Protein AF-A0A9X5XEP7-F1 (afdb_monomer_lite)

pLDDT: mean 77.54, std 17.96, range [41.66, 98.12]

Radius of gyration: 42.14 Å; chains: 1; bounding box: 91×73×102 Å

Foldseek 3Di:
DDDDPDDDDDDDDPDPPPCPDDPDDDPPDDPPDDDPDDDDPDDDPQDVPRDDPPDPDPPDPPPPPPDPPDDDDDPPPPDDPDPVVVVVVVVVPDDDPDDPCVVDPVSVVVVVVVVCVVVVVVVVVCVVCCVPPVVVVCVVPVVVVVVVVVVVVVCQVQVVVLVVVLVVCVVVVPPVSNVVSVVVVVVRD

Sequence (189 aa):
MTETTVFTPPDEPAGTEERTADVLPFPLKKDTDPAPAPELPAESVVKPGEWEAELPDTDDPEAEGLAEGAPVDPPREVYPPSVAEWMEAKDKARMAVLPDWVKLPDQRKAVRRWAVRHYSAVAGYHAVRLPCIYTPKVLWYSPRGAWRWSAAIGRWVFDAEGKSLRLASVANEDAAEYLKLSRQRNDRV

Structure (mmCIF, N/CA/C/O backbone):
data_AF-A0A9X5XEP7-F1
#
_entry.id   AF-A0A9X5XEP7-F1
#
loop_
_atom_site.group_PDB
_atom_site.id
_atom_site.type_symbol
_atom_site.label_atom_id
_atom_site.label_alt_id
_atom_site.label_comp_id
_atom_site.label_asym_id
_atom_site.label_entity_id
_atom_site.label_seq_id
_atom_site.pdbx_PDB_ins_code
_atom_site.Cartn_x
_atom_site.Cartn_y
_atom_site.Cartn_z
_atom_site.occupancy
_atom_site.B_iso_or_equiv
_atom_site.auth_seq_id
_atom_site.auth_comp_id
_atom_site.auth_asym_id
_atom_site.auth_atom_id
_atom_site.pdbx_PDB_model_num
ATOM 1 N N . MET A 1 1 ? 33.931 -8.293 34.929 1.00 41.66 1 MET A N 1
ATOM 2 C CA . MET A 1 1 ? 33.090 -8.289 36.141 1.00 41.66 1 MET A CA 1
ATOM 3 C C . MET A 1 1 ? 31.676 -7.946 35.716 1.00 41.66 1 MET A C 1
ATOM 5 O O . MET A 1 1 ? 31.428 -6.810 35.341 1.00 41.66 1 MET A O 1
ATOM 9 N N . THR A 1 2 ? 30.794 -8.938 35.672 1.00 44.78 2 THR A N 1
ATOM 10 C CA . THR A 1 2 ? 29.352 -8.766 35.447 1.00 44.78 2 THR A CA 1
ATOM 11 C C . THR A 1 2 ? 28.664 -9.615 36.502 1.00 44.78 2 THR A C 1
ATOM 13 O O . THR A 1 2 ? 28.572 -10.833 36.357 1.00 44.78 2 THR A O 1
ATOM 16 N N . GLU A 1 3 ? 28.283 -8.984 37.609 1.00 44.38 3 GLU A N 1
ATOM 17 C CA . GLU A 1 3 ? 27.469 -9.614 38.643 1.00 44.38 3 GLU A CA 1
ATOM 18 C C . GLU A 1 3 ? 26.059 -9.813 38.087 1.00 44.38 3 GLU A C 1
ATOM 20 O O . GLU A 1 3 ? 25.381 -8.868 37.691 1.00 44.38 3 GLU A O 1
ATOM 25 N N . THR A 1 4 ? 25.648 -11.074 37.998 1.00 45.84 4 THR A N 1
ATOM 26 C CA . THR A 1 4 ? 24.285 -11.456 37.635 1.00 45.84 4 THR A CA 1
ATOM 27 C C . THR A 1 4 ? 23.505 -11.557 38.935 1.00 45.84 4 THR A C 1
ATOM 29 O O . THR A 1 4 ? 23.694 -12.502 39.697 1.00 45.84 4 THR A O 1
ATOM 32 N N . THR A 1 5 ? 22.674 -10.562 39.233 1.00 50.91 5 THR A N 1
ATOM 33 C CA . THR A 1 5 ? 21.785 -10.603 40.396 1.00 50.91 5 THR A CA 1
ATOM 34 C C . THR A 1 5 ? 20.677 -11.614 40.111 1.00 50.91 5 THR A C 1
ATOM 36 O O . THR A 1 5 ? 19.784 -11.368 39.301 1.00 50.91 5 THR A O 1
ATOM 39 N N . VAL A 1 6 ? 20.774 -12.788 40.732 1.00 50.91 6 VAL A N 1
ATOM 40 C CA . VAL A 1 6 ? 19.749 -13.832 40.677 1.00 50.91 6 VAL A CA 1
ATOM 41 C C . VAL A 1 6 ? 18.559 -13.363 41.512 1.00 50.91 6 VAL A C 1
ATOM 43 O O . VAL A 1 6 ? 18.704 -13.055 42.692 1.00 50.91 6 VAL A O 1
ATOM 46 N N . PHE A 1 7 ? 17.389 -13.266 40.885 1.00 42.50 7 PHE A N 1
ATOM 47 C CA . PHE A 1 7 ? 16.139 -12.938 41.561 1.00 42.50 7 PHE A CA 1
ATOM 48 C C . PHE A 1 7 ? 15.594 -14.209 42.217 1.00 42.50 7 PHE A C 1
ATOM 50 O O . PHE A 1 7 ? 15.142 -15.119 41.523 1.00 42.50 7 PHE A O 1
ATOM 57 N N . THR A 1 8 ? 15.670 -14.289 43.543 1.00 55.09 8 THR A N 1
ATOM 58 C CA . THR A 1 8 ? 15.045 -15.370 44.313 1.00 55.09 8 THR A CA 1
ATOM 59 C C . THR A 1 8 ? 13.531 -15.128 44.356 1.00 55.09 8 THR A C 1
ATOM 61 O O . THR A 1 8 ? 13.119 -14.040 44.768 1.00 55.09 8 THR A O 1
ATOM 64 N N . PRO A 1 9 ? 12.688 -16.075 43.909 1.00 60.47 9 PRO A N 1
ATOM 65 C CA . PRO A 1 9 ? 11.242 -15.946 44.051 1.00 60.47 9 PRO A CA 1
ATOM 66 C C . PRO A 1 9 ? 10.850 -15.965 45.542 1.00 60.47 9 PRO A C 1
ATOM 68 O O . PRO A 1 9 ? 11.557 -16.579 46.342 1.00 60.47 9 PRO A O 1
ATOM 71 N N . PRO A 1 10 ? 9.768 -15.271 45.938 1.00 65.19 10 PRO A N 1
ATOM 72 C CA . PRO A 1 10 ? 9.313 -15.260 47.325 1.00 65.19 10 PRO A CA 1
ATOM 73 C C . PRO A 1 10 ? 8.822 -16.651 47.748 1.00 65.19 10 PRO A C 1
ATOM 75 O O . PRO A 1 10 ? 8.198 -17.345 46.946 1.00 65.19 10 PRO A O 1
ATOM 78 N N . ASP A 1 11 ? 9.087 -17.022 49.004 1.00 58.50 11 ASP A N 1
ATOM 79 C CA . ASP A 1 11 ? 8.578 -18.255 49.609 1.00 58.50 11 ASP A CA 1
ATOM 80 C C . ASP A 1 11 ? 7.046 -18.306 49.510 1.00 58.50 11 ASP A C 1
ATOM 82 O O . ASP A 1 11 ? 6.341 -17.366 49.895 1.00 58.50 11 ASP A O 1
ATOM 86 N N . GLU A 1 12 ? 6.538 -19.412 48.970 1.00 54.28 12 GLU A N 1
ATOM 87 C CA . GLU A 1 12 ? 5.108 -19.688 48.879 1.00 54.28 12 GLU A CA 1
ATOM 88 C C . GLU A 1 12 ? 4.511 -19.810 50.293 1.00 54.28 12 GLU A C 1
ATOM 90 O O . GLU A 1 12 ? 5.094 -20.475 51.157 1.00 54.28 12 GLU A O 1
ATOM 95 N N . PRO A 1 13 ? 3.347 -19.196 50.578 1.00 50.34 13 PRO A N 1
ATOM 96 C CA . PRO A 1 13 ? 2.674 -19.415 51.847 1.00 50.34 13 PRO A CA 1
ATOM 97 C C . PRO A 1 13 ? 2.231 -20.880 51.941 1.00 50.34 13 PRO A C 1
ATOM 99 O O . PRO A 1 13 ? 1.493 -21.384 51.096 1.00 50.34 13 PRO A O 1
ATOM 102 N N . ALA A 1 14 ? 2.676 -21.560 52.996 1.00 51.62 14 ALA A N 1
ATOM 103 C CA . ALA A 1 14 ? 2.251 -22.916 53.309 1.00 51.62 14 ALA A CA 1
ATOM 104 C C . ALA A 1 14 ? 0.727 -22.964 53.520 1.00 51.62 14 ALA A C 1
ATOM 106 O O . ALA A 1 14 ? 0.210 -22.289 54.412 1.00 51.62 14 ALA A O 1
ATOM 107 N N . GLY A 1 15 ? 0.021 -23.786 52.733 1.00 55.34 15 GLY A N 1
ATOM 108 C CA . GLY A 1 15 ? -1.369 -24.158 53.024 1.00 55.34 15 GLY A CA 1
ATOM 109 C C . GLY A 1 15 ? -2.421 -23.971 51.927 1.00 55.34 15 GLY A C 1
ATOM 110 O O . GLY A 1 15 ? -3.593 -23.856 52.267 1.00 55.34 15 GLY A O 1
ATOM 111 N N . THR A 1 16 ? -2.072 -23.977 50.639 1.00 47.94 16 THR A N 1
ATOM 112 C CA . THR A 1 16 ? -3.068 -24.064 49.550 1.00 47.94 16 THR A CA 1
ATOM 113 C C . THR A 1 16 ? -2.931 -25.370 48.774 1.00 47.94 16 THR A C 1
ATOM 115 O O . THR A 1 16 ? -2.422 -25.395 47.659 1.00 47.94 16 THR A O 1
ATOM 118 N N . GLU A 1 17 ? -3.438 -26.463 49.348 1.00 51.53 17 GLU A N 1
ATOM 119 C CA . GLU A 1 17 ? -3.744 -27.706 48.617 1.00 51.53 17 GLU A CA 1
ATOM 120 C C . GLU A 1 17 ? -5.066 -27.597 47.822 1.00 51.53 17 GLU A C 1
ATOM 122 O O . GLU A 1 17 ? -5.811 -28.563 47.680 1.00 51.53 17 GLU A O 1
ATOM 127 N N . GLU A 1 18 ? -5.388 -26.423 47.274 1.00 53.59 18 GLU A N 1
ATOM 128 C CA . GLU A 1 18 ? -6.491 -26.301 46.320 1.00 53.59 18 GLU A CA 1
ATOM 129 C C . GLU A 1 18 ? -5.931 -26.388 44.906 1.00 53.59 18 GLU A C 1
ATOM 131 O O . GLU A 1 18 ? -5.440 -25.424 44.317 1.00 53.59 18 GLU A O 1
ATOM 136 N N . ARG A 1 19 ? -5.997 -27.610 44.381 1.00 55.00 19 ARG A N 1
ATOM 137 C CA . ARG A 1 19 ? -5.650 -28.008 43.017 1.00 55.00 19 ARG A CA 1
ATOM 138 C C . ARG A 1 19 ? -6.466 -27.176 42.011 1.00 55.00 19 ARG A C 1
ATOM 140 O O . ARG A 1 19 ? -7.571 -27.554 41.637 1.00 55.00 19 ARG A O 1
ATOM 147 N N . THR A 1 20 ? -5.948 -26.015 41.608 1.00 57.75 20 THR A N 1
ATOM 148 C CA . THR A 1 20 ? -6.732 -24.977 40.906 1.00 57.75 20 THR A CA 1
ATOM 149 C C . THR A 1 20 ? -6.620 -24.994 39.382 1.00 57.75 20 THR A C 1
ATOM 151 O O . THR A 1 20 ? -7.386 -24.296 38.726 1.00 57.75 20 THR A O 1
ATOM 154 N N . ALA A 1 21 ? -5.757 -25.826 38.794 1.00 56.16 21 ALA A N 1
ATOM 155 C CA . ALA A 1 21 ? -5.867 -26.250 37.395 1.00 56.16 21 ALA A CA 1
ATOM 156 C C . ALA A 1 21 ? -4.866 -27.376 37.102 1.00 56.16 21 ALA A C 1
ATOM 158 O O . ALA A 1 21 ? -3.659 -27.153 37.167 1.00 56.16 21 ALA A O 1
ATOM 159 N N . ASP A 1 22 ? -5.353 -28.561 36.729 1.00 60.50 22 ASP A N 1
ATOM 160 C CA . ASP A 1 22 ? -4.521 -29.555 36.045 1.00 60.50 22 ASP A CA 1
ATOM 161 C C . ASP A 1 22 ? -4.511 -29.197 34.549 1.00 60.50 22 ASP A C 1
ATOM 163 O O . ASP A 1 22 ? -5.559 -29.163 33.895 1.00 60.50 22 ASP A O 1
ATOM 167 N N . VAL A 1 23 ? -3.337 -28.868 34.001 1.00 60.28 23 VAL A N 1
ATOM 168 C CA . VAL A 1 23 ? -3.171 -28.634 32.559 1.00 60.28 23 VAL A CA 1
ATOM 169 C C . VAL A 1 23 ? -3.229 -29.991 31.869 1.00 60.28 23 VAL A C 1
ATOM 171 O O . VAL A 1 23 ? -2.231 -30.706 31.792 1.00 60.28 23 VAL A O 1
ATOM 174 N N . LEU A 1 24 ? -4.410 -30.357 31.376 1.00 62.62 24 LEU A N 1
ATOM 175 C CA . LEU A 1 24 ? -4.573 -31.574 30.591 1.00 62.62 24 LEU A CA 1
ATOM 176 C C . LEU A 1 24 ? -3.863 -31.398 29.237 1.00 62.62 24 LEU A C 1
ATOM 178 O O . LEU A 1 24 ? -4.185 -30.461 28.497 1.00 62.62 24 LEU A O 1
ATOM 182 N N . PRO A 1 25 ? -2.895 -32.263 28.883 1.00 64.69 25 PRO A N 1
ATOM 183 C CA . PRO A 1 25 ? -2.270 -32.215 27.572 1.00 64.69 25 PRO A CA 1
ATOM 184 C C . PRO A 1 25 ? -3.320 -32.582 26.522 1.00 64.69 25 PRO A C 1
ATOM 186 O O . PRO A 1 25 ? -3.805 -33.709 26.490 1.00 64.69 25 PRO A O 1
ATOM 189 N N . PHE A 1 26 ? -3.681 -31.633 25.659 1.00 53.44 26 PHE A N 1
ATOM 190 C CA . PHE A 1 26 ? -4.510 -31.923 24.493 1.00 53.44 26 PHE A CA 1
ATOM 191 C C . PHE A 1 26 ? -3.641 -32.609 23.431 1.00 53.44 26 PHE A C 1
ATOM 193 O O . PHE A 1 26 ? -2.742 -31.961 22.882 1.00 53.44 26 PHE A O 1
ATOM 200 N N . PRO A 1 27 ? -3.869 -33.895 23.112 1.00 64.06 27 PRO A N 1
ATOM 201 C CA . PRO A 1 27 ? -3.143 -34.538 22.033 1.00 64.06 27 PRO A CA 1
ATOM 202 C C . PRO A 1 27 ? -3.537 -33.877 20.704 1.00 64.06 27 PRO A C 1
ATOM 204 O O . PRO A 1 27 ? -4.706 -33.818 20.330 1.00 64.06 27 PRO A O 1
ATOM 207 N N . LEU A 1 28 ? -2.547 -33.363 19.968 1.00 60.81 28 LEU A N 1
ATOM 208 C CA . LEU A 1 28 ? -2.732 -32.717 18.655 1.00 60.81 28 LEU A CA 1
ATOM 209 C C . LEU A 1 28 ? -3.151 -33.700 17.543 1.00 60.81 28 LEU A C 1
ATOM 211 O O . LEU A 1 28 ? -3.402 -33.292 16.409 1.00 60.81 28 LEU A O 1
ATOM 215 N N . LYS A 1 29 ? -3.228 -34.996 17.853 1.00 55.19 29 LYS A N 1
ATOM 216 C CA . LYS A 1 29 ? -3.761 -36.044 16.987 1.00 55.19 29 LYS A CA 1
ATOM 217 C C . LYS A 1 29 ? -4.820 -36.821 17.754 1.00 55.19 29 LYS A C 1
ATOM 219 O O . LYS A 1 29 ? -4.605 -37.206 18.895 1.00 55.19 29 LYS A O 1
ATOM 224 N N . LYS A 1 30 ? -5.958 -37.039 17.098 1.00 55.31 30 LYS A N 1
ATOM 225 C CA . LYS A 1 30 ? -7.017 -37.915 17.587 1.00 55.31 30 LYS A CA 1
ATOM 226 C C . LYS A 1 30 ? -6.510 -39.354 17.513 1.00 55.31 30 LYS A C 1
ATOM 228 O O . LYS A 1 30 ? -6.438 -39.908 16.415 1.00 55.31 30 LYS A O 1
ATOM 233 N N . ASP A 1 31 ? -6.149 -39.934 18.652 1.00 54.34 31 ASP A N 1
ATOM 234 C CA . ASP A 1 31 ? -5.917 -41.372 18.735 1.00 54.34 31 ASP A CA 1
ATOM 235 C C . ASP A 1 31 ? -7.217 -42.082 18.338 1.00 54.34 31 ASP A C 1
ATOM 237 O O . ASP A 1 31 ? -8.294 -41.819 18.874 1.00 54.34 31 ASP A O 1
ATOM 241 N N . THR A 1 32 ? -7.121 -42.899 17.292 1.00 49.31 32 THR A N 1
ATOM 242 C CA . THR A 1 32 ? -8.223 -43.697 16.733 1.00 49.31 32 THR A CA 1
ATOM 243 C C . THR A 1 32 ? -8.034 -45.155 17.148 1.00 49.31 32 THR A C 1
ATOM 245 O O . THR A 1 32 ? -8.279 -46.062 16.363 1.00 49.31 32 THR A O 1
ATOM 248 N N . ASP A 1 33 ? -7.571 -45.377 18.375 1.00 51.34 33 ASP A N 1
ATOM 249 C CA . ASP A 1 33 ? -7.639 -46.693 18.995 1.00 51.34 33 ASP A CA 1
ATOM 250 C C . ASP A 1 33 ? -8.843 -46.689 19.939 1.00 51.34 33 ASP A C 1
ATOM 252 O O . ASP A 1 33 ? -8.872 -45.912 20.900 1.00 51.34 33 ASP A O 1
ATOM 256 N N . PRO A 1 34 ? -9.888 -47.486 19.656 1.00 50.25 34 PRO A N 1
ATOM 257 C CA . PRO A 1 34 ? -11.015 -47.594 20.560 1.00 50.25 34 PRO A CA 1
ATOM 258 C C . PRO A 1 34 ? -10.523 -48.227 21.863 1.00 50.25 34 PRO A C 1
ATOM 260 O O . PRO A 1 34 ? -10.057 -49.366 21.885 1.00 50.25 34 PRO A O 1
ATOM 263 N N . ALA A 1 35 ? -10.630 -47.476 22.961 1.00 56.62 35 ALA A N 1
ATOM 264 C CA . ALA A 1 35 ? -10.556 -48.052 24.296 1.00 56.62 35 ALA A CA 1
ATOM 265 C C . ALA A 1 35 ? -11.569 -49.213 24.387 1.00 56.62 35 ALA A C 1
ATOM 267 O O . ALA A 1 35 ? -12.664 -49.084 23.830 1.00 56.62 35 ALA A O 1
ATOM 268 N N . PRO A 1 36 ? -11.239 -50.332 25.058 1.00 51.03 36 PRO A N 1
ATOM 269 C CA . PRO A 1 36 ? -12.161 -51.451 25.190 1.00 51.03 36 PRO A CA 1
ATOM 270 C C . PRO A 1 36 ? -13.393 -50.973 25.961 1.00 51.03 36 PRO A C 1
ATOM 272 O O . PRO A 1 36 ? -13.334 -50.706 27.162 1.00 51.03 36 PRO A O 1
ATOM 275 N N . ALA A 1 37 ? -14.493 -50.790 25.233 1.00 51.06 37 ALA A N 1
ATOM 276 C CA . ALA A 1 37 ? -15.775 -50.441 25.808 1.00 51.06 37 ALA A CA 1
ATOM 277 C C . ALA A 1 37 ? -16.294 -51.634 26.630 1.00 51.06 37 ALA A C 1
ATOM 279 O O . ALA A 1 37 ? -16.108 -52.780 26.210 1.00 51.06 37 ALA A O 1
ATOM 280 N N . PRO A 1 38 ? -16.938 -51.396 27.786 1.00 52.72 38 PRO A N 1
ATOM 281 C CA . PRO A 1 38 ? -17.659 -52.445 28.493 1.00 52.72 38 PRO A CA 1
ATOM 282 C C . PRO A 1 38 ? -18.704 -53.052 27.550 1.00 52.72 38 PRO A C 1
ATOM 284 O O . PRO A 1 38 ? -19.408 -52.316 26.859 1.00 52.72 38 PRO A O 1
ATOM 287 N N . GLU A 1 39 ? -18.760 -54.384 27.499 1.00 53.09 39 GLU A N 1
ATOM 288 C CA . GLU A 1 39 ? -19.665 -55.160 26.647 1.00 53.09 39 GLU A CA 1
ATOM 289 C C . GLU A 1 39 ?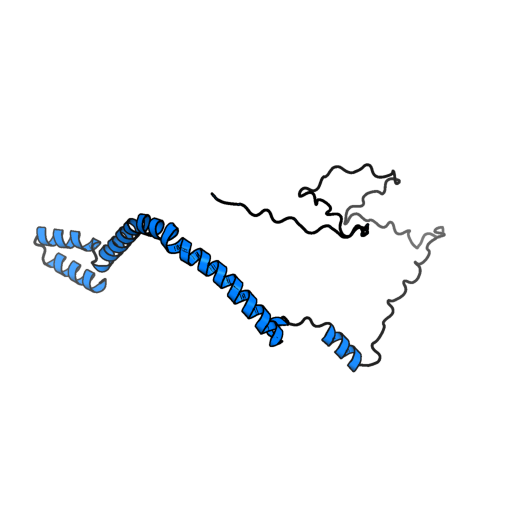 -21.128 -54.797 26.945 1.00 53.09 39 GLU A C 1
ATOM 291 O O . GLU A 1 39 ? -21.758 -55.329 27.857 1.00 53.09 39 GLU A O 1
ATOM 296 N N . LEU A 1 40 ? -21.665 -53.852 26.176 1.00 51.94 40 LEU A N 1
ATOM 297 C CA . LEU A 1 40 ? -23.096 -53.644 26.023 1.00 51.94 40 LEU A CA 1
ATOM 298 C C . LEU A 1 40 ? -23.567 -54.520 24.853 1.00 51.94 40 LEU A C 1
ATOM 300 O O . LEU A 1 40 ? -22.840 -54.641 23.860 1.00 51.94 40 LEU A O 1
ATOM 304 N N . PRO A 1 41 ? -24.744 -55.165 24.958 1.00 52.38 41 PRO A N 1
ATOM 305 C CA . PRO A 1 41 ? -25.271 -56.007 23.891 1.00 52.38 41 PRO A CA 1
ATOM 306 C C . PRO A 1 41 ? -25.351 -55.202 22.591 1.00 52.38 41 PRO A C 1
ATOM 308 O O . PRO A 1 41 ? -25.710 -54.029 22.610 1.00 52.38 41 PRO A O 1
ATOM 311 N N . ALA A 1 42 ? -24.961 -55.841 21.487 1.00 49.00 42 ALA A N 1
ATOM 312 C CA . ALA A 1 42 ?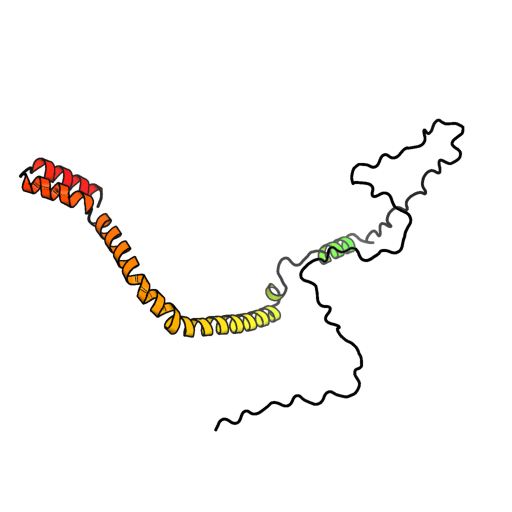 -24.776 -55.221 20.183 1.00 49.00 42 ALA A CA 1
ATOM 313 C C . ALA A 1 42 ? -26.013 -54.422 19.734 1.00 49.00 42 ALA A C 1
ATOM 315 O O . ALA A 1 42 ? -26.959 -54.979 19.182 1.00 49.00 42 ALA A O 1
ATOM 316 N N . GLU A 1 43 ? -25.982 -53.105 19.936 1.00 54.03 43 GLU A N 1
ATOM 317 C CA . GLU A 1 43 ? -26.852 -52.178 19.226 1.00 54.03 43 GLU A CA 1
ATOM 318 C C . GLU A 1 43 ? -26.437 -52.202 17.754 1.00 54.03 43 GLU A C 1
ATOM 320 O O . GLU A 1 43 ? -25.318 -51.837 17.380 1.00 54.03 43 GLU A O 1
ATOM 325 N N . SER A 1 44 ? -27.338 -52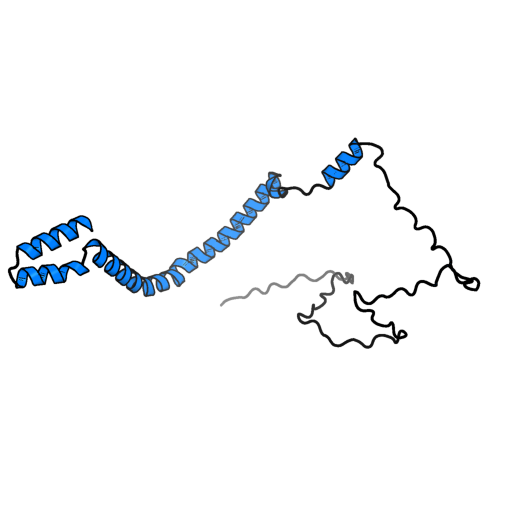.687 16.903 1.00 58.06 44 SER A N 1
ATOM 326 C CA . SER A 1 44 ? -27.203 -52.581 15.458 1.00 58.06 44 SER A CA 1
ATOM 327 C C . SER A 1 44 ? -27.017 -51.111 15.089 1.00 58.06 44 SER A C 1
ATOM 329 O O . SER A 1 44 ? -27.912 -50.293 15.300 1.00 58.06 44 SER A O 1
ATOM 331 N N . VAL A 1 45 ? -25.855 -50.769 14.537 1.00 56.50 45 VAL A N 1
ATOM 332 C CA . VAL A 1 45 ? -25.577 -49.432 14.009 1.00 56.50 45 VAL A CA 1
ATOM 333 C C . VAL A 1 45 ? -26.487 -49.199 12.800 1.00 56.50 45 VAL A C 1
ATOM 335 O O . VAL A 1 45 ? -26.184 -49.639 11.692 1.00 56.50 45 VAL A O 1
ATOM 338 N N . VAL A 1 46 ? -27.616 -48.524 13.019 1.00 56.72 46 VAL A N 1
ATOM 339 C CA . VAL A 1 46 ? -28.551 -48.118 11.962 1.00 56.72 46 VAL A CA 1
ATOM 340 C C . VAL A 1 46 ? -27.949 -46.934 11.202 1.00 56.72 46 VAL A C 1
ATOM 342 O O . VAL A 1 46 ? -27.588 -45.914 11.797 1.00 56.72 46 VAL A O 1
ATOM 345 N N . LYS A 1 47 ? -27.797 -47.057 9.879 1.00 62.97 47 LYS A N 1
ATOM 346 C CA . LYS A 1 47 ? -27.283 -45.972 9.030 1.00 62.97 47 LYS A CA 1
ATOM 347 C C . LYS A 1 47 ? -28.346 -44.879 8.846 1.00 62.97 47 LYS A C 1
ATOM 349 O O . LYS A 1 47 ? -29.531 -45.192 8.729 1.00 62.97 47 LYS A O 1
ATOM 354 N N . PRO A 1 48 ? -27.957 -43.593 8.750 1.00 45.31 48 PRO A N 1
ATOM 355 C CA . PRO A 1 48 ? -28.908 -42.513 8.494 1.00 45.31 48 PRO A CA 1
ATOM 356 C C . PRO A 1 48 ? -29.609 -42.725 7.142 1.00 45.31 48 PRO A C 1
ATOM 358 O O . PRO A 1 48 ? -28.955 -42.691 6.102 1.00 45.31 48 PRO A O 1
ATOM 361 N N . GLY A 1 49 ? -30.927 -42.943 7.166 1.00 63.38 49 GLY A N 1
ATOM 362 C CA . GLY A 1 49 ? -31.759 -43.189 5.977 1.00 63.38 49 GLY A CA 1
ATOM 363 C C . GLY A 1 49 ? -32.198 -44.643 5.771 1.00 63.38 49 GLY A C 1
ATOM 364 O O . GLY A 1 49 ? -32.991 -44.896 4.875 1.00 63.38 49 GLY A O 1
ATOM 365 N N . GLU A 1 50 ? -31.728 -45.571 6.604 1.00 60.59 50 GLU A N 1
ATOM 366 C CA . GLU A 1 50 ? -32.080 -46.997 6.571 1.00 60.59 50 GLU A CA 1
ATOM 367 C C . GLU A 1 50 ? -32.829 -47.363 7.861 1.00 60.59 50 GLU A C 1
ATOM 369 O O . GLU A 1 50 ? -32.415 -48.223 8.630 1.00 60.59 50 GLU A O 1
ATOM 374 N N . TRP A 1 51 ? -33.898 -46.623 8.154 1.00 61.19 51 TRP A N 1
ATOM 375 C CA . TRP A 1 51 ? -34.855 -46.992 9.190 1.00 61.19 51 TRP A CA 1
ATOM 376 C C . TRP A 1 51 ? -36.167 -47.330 8.487 1.00 61.19 51 TRP A C 1
ATOM 378 O O . TRP A 1 51 ? -36.838 -46.457 7.943 1.00 61.19 51 TRP A O 1
ATOM 388 N N . GLU A 1 52 ? -36.506 -48.612 8.458 1.00 56.38 52 GLU A N 1
ATOM 389 C CA . GLU A 1 52 ? -37.847 -49.067 8.110 1.00 56.38 52 GLU A CA 1
ATOM 390 C C . GLU A 1 52 ? -38.573 -49.331 9.425 1.00 56.38 52 GLU A C 1
ATOM 392 O O . GLU A 1 52 ? -38.187 -50.198 10.208 1.00 56.38 52 GLU A O 1
ATOM 397 N N . ALA A 1 53 ? -39.586 -48.515 9.713 1.00 61.53 53 ALA A N 1
ATOM 398 C CA . ALA A 1 53 ? -40.523 -48.825 10.776 1.00 61.53 53 ALA A CA 1
ATOM 399 C C . ALA A 1 53 ? -41.506 -49.855 10.213 1.00 61.53 53 ALA A C 1
ATOM 401 O O . ALA A 1 53 ? -42.382 -49.496 9.425 1.00 61.53 53 ALA A O 1
ATOM 402 N N . GLU A 1 54 ? -41.359 -51.122 10.600 1.00 56.47 54 GLU A N 1
ATOM 403 C CA . GLU A 1 54 ? -42.450 -52.089 10.480 1.00 56.47 54 GLU A CA 1
ATOM 404 C C . GLU A 1 54 ? -43.561 -51.629 11.429 1.00 56.47 54 GLU A C 1
ATOM 406 O O . GLU A 1 54 ? -43.541 -51.888 12.632 1.00 56.47 54 GLU A O 1
ATOM 411 N N . LEU A 1 55 ? -44.489 -50.834 10.895 1.00 61.28 55 LEU A N 1
ATOM 412 C CA . LEU A 1 55 ? -45.724 -50.495 11.583 1.00 61.28 55 LEU A CA 1
ATOM 413 C C . LEU A 1 55 ? -46.594 -51.758 11.570 1.00 61.28 55 LEU A C 1
ATOM 415 O O . LEU A 1 55 ? -46.860 -52.269 10.481 1.00 61.28 55 LEU A O 1
ATOM 419 N N . PRO A 1 56 ? -47.022 -52.283 12.731 1.00 57.53 56 PRO A N 1
ATOM 420 C CA . PRO A 1 56 ? -47.991 -53.368 12.745 1.00 57.53 56 PRO A CA 1
ATOM 421 C C . PRO A 1 56 ? -49.256 -52.916 12.006 1.00 57.53 56 PRO A C 1
ATOM 423 O O . PRO A 1 56 ? -49.751 -51.813 12.256 1.00 57.53 56 PRO A O 1
ATOM 426 N N . ASP A 1 57 ? -49.743 -53.747 11.079 1.00 58.91 57 ASP A N 1
ATOM 427 C CA . ASP A 1 57 ? -50.979 -53.487 10.339 1.00 58.91 57 ASP A CA 1
ATOM 428 C C . ASP A 1 57 ? -52.119 -53.280 11.345 1.00 58.91 57 ASP A C 1
ATOM 430 O O . ASP A 1 57 ? -52.458 -54.161 12.134 1.00 58.91 57 ASP A O 1
ATOM 434 N N . THR A 1 58 ? -52.718 -52.091 11.326 1.00 58.03 58 THR A N 1
ATOM 435 C CA . THR A 1 58 ? -53.775 -51.670 12.262 1.00 58.03 58 THR A CA 1
ATOM 436 C C . THR A 1 58 ? -55.088 -52.452 12.123 1.00 58.03 58 THR A C 1
ATOM 438 O O . THR A 1 58 ? -55.993 -52.247 12.929 1.00 58.03 58 THR A O 1
ATOM 441 N N . ASP A 1 59 ? -55.191 -53.336 11.127 1.00 58.59 59 ASP A N 1
ATOM 442 C CA . ASP A 1 59 ? -56.386 -54.129 10.812 1.00 58.59 59 ASP A CA 1
ATOM 443 C C . ASP A 1 59 ? -56.277 -55.611 11.242 1.00 58.59 59 ASP A C 1
ATOM 445 O O . ASP A 1 59 ? -57.179 -56.399 10.948 1.00 58.59 59 ASP A O 1
ATOM 449 N N . ASP A 1 60 ? -55.207 -56.009 11.944 1.00 58.19 60 ASP A N 1
ATOM 450 C CA . ASP A 1 60 ? -55.069 -57.357 12.509 1.00 58.19 60 ASP A CA 1
ATOM 451 C C . ASP A 1 60 ? -55.866 -57.486 13.830 1.00 58.19 60 ASP A C 1
ATOM 453 O O . ASP A 1 60 ? -55.529 -56.833 14.825 1.00 58.19 60 ASP A O 1
ATOM 457 N N . PRO A 1 61 ? -56.924 -58.323 13.888 1.00 59.12 61 PRO A N 1
ATOM 458 C CA . PRO A 1 61 ? -57.735 -58.498 15.092 1.00 59.12 61 PRO A CA 1
ATOM 459 C C . PRO A 1 61 ? -56.997 -59.195 16.251 1.00 59.12 61 PRO A C 1
ATOM 461 O O . PRO A 1 61 ? -57.560 -59.264 17.344 1.00 59.12 61 PRO A O 1
ATOM 464 N N . GLU A 1 62 ? -55.775 -59.702 16.044 1.00 56.25 62 GLU A N 1
ATOM 465 C CA . GLU A 1 62 ? -54.939 -60.337 17.077 1.00 56.25 62 GLU A CA 1
ATOM 466 C C . GLU A 1 62 ? -53.806 -59.425 17.599 1.00 56.25 62 GLU A C 1
ATOM 468 O O . GLU A 1 62 ? -53.056 -59.821 18.496 1.00 56.25 62 GLU A O 1
ATOM 473 N N . ALA A 1 63 ? -53.701 -58.178 17.116 1.00 57.69 63 ALA A N 1
ATOM 474 C CA . ALA A 1 63 ? -52.715 -57.196 17.576 1.00 57.69 63 ALA A CA 1
ATOM 475 C C . ALA A 1 63 ? -53.071 -56.594 18.957 1.00 57.69 63 ALA A C 1
ATOM 477 O O . ALA A 1 63 ? -53.369 -55.405 19.103 1.00 57.69 63 ALA A O 1
ATOM 478 N N . GLU A 1 64 ? -53.015 -57.409 20.013 1.00 54.75 64 GLU A N 1
ATOM 479 C CA . GLU A 1 64 ? -53.060 -56.939 21.403 1.00 54.75 64 GLU A CA 1
ATOM 480 C C . GLU A 1 64 ? -51.762 -56.186 21.746 1.00 54.75 64 GLU A C 1
ATOM 482 O O . GLU A 1 64 ? -50.769 -56.773 22.176 1.00 54.75 64 GLU A O 1
ATOM 487 N N . GLY A 1 65 ? -51.755 -54.861 21.557 1.00 56.88 65 GLY A N 1
ATOM 488 C CA . GLY A 1 65 ? -50.631 -54.026 22.002 1.00 56.88 65 GLY A CA 1
ATOM 489 C C . GLY A 1 65 ? -50.398 -52.693 21.294 1.00 56.88 65 GLY A C 1
ATOM 490 O O . GLY A 1 65 ? -49.389 -52.051 21.582 1.00 56.88 65 GLY A O 1
ATOM 491 N N . LEU A 1 66 ? -51.289 -52.242 20.403 1.00 51.88 66 LEU A N 1
ATOM 492 C CA . LEU A 1 66 ? -51.223 -50.898 19.813 1.00 51.88 66 LEU A CA 1
ATOM 493 C C . LEU A 1 66 ? -51.560 -49.828 20.868 1.00 51.88 66 LEU A C 1
ATOM 495 O O . LEU A 1 66 ? -52.659 -49.281 20.916 1.00 51.88 66 LEU A O 1
ATOM 499 N N . ALA A 1 67 ? -50.609 -49.551 21.758 1.00 62.97 67 ALA A N 1
ATOM 500 C CA . ALA A 1 67 ? -50.681 -48.415 22.657 1.00 62.97 67 ALA A CA 1
ATOM 501 C C . ALA A 1 67 ? -50.432 -47.147 21.835 1.00 62.97 67 ALA A C 1
ATOM 503 O O . ALA A 1 67 ? -49.303 -46.871 21.427 1.00 62.97 67 ALA A O 1
ATOM 504 N N . GLU A 1 68 ? -51.497 -46.388 21.585 1.00 64.25 68 GLU A N 1
ATOM 505 C CA . GLU A 1 68 ? -51.408 -45.005 21.126 1.00 64.25 68 GLU A CA 1
ATOM 506 C C . GLU A 1 68 ? -50.388 -44.288 22.026 1.00 64.25 68 GLU A C 1
ATOM 508 O O . GLU A 1 68 ? -50.544 -44.247 23.251 1.00 64.25 68 GLU A O 1
ATOM 513 N N . GLY A 1 69 ? -49.263 -43.865 21.437 1.00 67.94 69 GLY A N 1
ATOM 514 C CA . GLY A 1 69 ? -48.129 -43.335 22.190 1.00 67.94 69 GLY A CA 1
ATOM 515 C C . GLY A 1 69 ? -48.583 -42.232 23.142 1.00 67.94 69 GLY A C 1
ATOM 516 O O . GLY A 1 69 ? -49.425 -41.408 22.783 1.00 67.94 69 GLY A O 1
ATOM 517 N N . ALA A 1 70 ? -48.048 -42.234 24.367 1.00 75.25 70 ALA A N 1
ATOM 518 C CA . ALA A 1 70 ? -48.453 -41.288 25.400 1.00 75.25 70 ALA A CA 1
ATOM 519 C C . ALA A 1 70 ? -48.428 -39.842 24.854 1.00 75.25 70 ALA A C 1
ATOM 521 O O . ALA A 1 70 ? -47.426 -39.462 24.237 1.00 75.25 70 ALA A O 1
ATOM 522 N N . PRO A 1 71 ? -49.492 -39.038 25.066 1.00 79.06 71 PRO A N 1
ATOM 523 C CA . PRO A 1 71 ? -49.541 -37.659 24.599 1.00 79.06 71 PRO A CA 1
ATOM 524 C C . PRO A 1 71 ? -48.282 -36.899 25.021 1.00 79.06 71 PRO A C 1
ATOM 526 O O . PRO A 1 71 ? -47.975 -36.807 26.210 1.00 79.06 71 PRO A O 1
ATOM 529 N N . VAL A 1 72 ? -47.530 -36.384 24.045 1.00 79.94 72 VAL A N 1
ATOM 530 C CA . VAL A 1 72 ? -46.339 -35.576 24.322 1.00 79.94 72 VAL A CA 1
ATOM 531 C C . VAL A 1 72 ? -46.804 -34.245 24.895 1.00 79.94 72 VAL A C 1
ATOM 533 O O . VAL A 1 72 ? -47.571 -33.528 24.249 1.00 79.94 72 VAL A O 1
ATOM 536 N N . ASP A 1 73 ? -46.334 -33.920 26.099 1.00 83.12 73 ASP A N 1
ATOM 537 C CA . ASP A 1 73 ? -46.628 -32.637 26.730 1.00 83.12 73 ASP A CA 1
ATOM 538 C C . ASP A 1 73 ? -46.230 -31.488 25.787 1.00 83.12 73 ASP A C 1
ATOM 540 O O . ASP A 1 73 ? -45.073 -31.420 25.347 1.00 83.12 73 ASP A O 1
ATOM 544 N N . PRO A 1 74 ? -47.150 -30.557 25.472 1.00 75.25 74 PRO A N 1
ATOM 545 C CA . PRO A 1 74 ? -46.783 -29.374 24.719 1.00 75.25 74 PRO A CA 1
ATOM 546 C C . PRO A 1 74 ? -45.785 -28.544 25.541 1.00 75.25 74 PRO A C 1
ATOM 548 O O . PRO A 1 74 ? -45.882 -28.486 26.775 1.00 75.25 74 PRO A O 1
ATOM 551 N N . PRO A 1 75 ? -44.817 -27.875 24.889 1.00 75.50 75 PRO A N 1
ATOM 552 C CA . PRO A 1 75 ? -43.891 -27.003 25.591 1.00 75.50 75 PRO A CA 1
ATOM 553 C C . PRO A 1 75 ? -44.683 -25.964 26.389 1.00 75.50 75 PRO A C 1
ATOM 555 O O . PRO A 1 75 ? -45.612 -25.347 25.873 1.00 75.50 75 PRO A O 1
ATOM 558 N N . ARG A 1 76 ? -44.320 -25.767 27.663 1.00 69.12 76 ARG A N 1
ATOM 559 C CA . ARG A 1 76 ? -44.913 -24.711 28.493 1.00 69.12 76 ARG A CA 1
ATOM 560 C C . ARG A 1 76 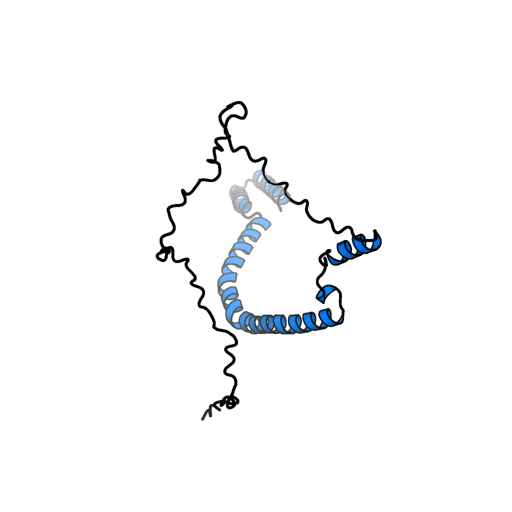? -44.616 -23.355 27.856 1.00 69.12 76 ARG A C 1
ATOM 562 O O . ARG A 1 76 ? -43.522 -22.815 28.017 1.00 69.12 76 ARG A O 1
ATOM 569 N N . GLU A 1 77 ? -45.594 -22.802 27.150 1.00 66.12 77 GLU A N 1
ATOM 570 C CA . GLU A 1 77 ? -45.533 -21.447 26.617 1.00 66.12 77 GLU A CA 1
ATOM 571 C C . GLU A 1 77 ? -45.660 -20.460 27.780 1.00 66.12 77 GLU A C 1
ATOM 573 O O . GLU A 1 77 ? -46.748 -20.087 28.217 1.00 66.12 77 GLU A O 1
ATOM 578 N N . VAL A 1 78 ? -44.515 -20.050 28.327 1.00 72.00 78 VAL A N 1
ATOM 579 C CA . VAL A 1 78 ? -44.457 -18.910 29.243 1.00 72.00 78 VAL A CA 1
ATOM 580 C C . VAL A 1 78 ? -44.649 -17.658 28.396 1.00 72.00 78 VAL A C 1
ATOM 582 O O . VAL A 1 78 ? -43.694 -17.088 27.867 1.00 72.00 78 VAL A O 1
ATOM 585 N N . TYR A 1 79 ? -45.905 -17.255 28.217 1.00 63.69 79 TYR A N 1
ATOM 586 C CA . TYR A 1 79 ? -46.207 -15.976 27.597 1.00 63.69 79 TYR A CA 1
ATOM 587 C C . TYR A 1 79 ? -45.722 -14.847 28.511 1.00 63.69 79 TYR A C 1
ATOM 589 O O . TYR A 1 79 ? -46.007 -14.866 29.712 1.00 63.69 79 TYR A O 1
ATOM 597 N N . PRO A 1 80 ? -44.996 -13.855 27.973 1.00 70.50 80 PRO A N 1
ATOM 598 C CA . PRO A 1 80 ? -44.669 -12.670 28.744 1.00 70.50 80 PRO A CA 1
ATOM 599 C C . PRO A 1 80 ? -45.979 -11.984 29.158 1.00 70.50 80 PRO A C 1
ATOM 601 O O . PRO A 1 80 ? -46.871 -11.817 28.322 1.00 70.50 80 PRO A O 1
ATOM 604 N N . PRO A 1 81 ? -46.114 -11.574 30.428 1.00 74.06 81 PRO A N 1
ATOM 605 C CA . PRO A 1 81 ? -47.355 -11.020 30.964 1.00 74.06 81 PRO A CA 1
ATOM 606 C C . PRO A 1 81 ? -47.723 -9.666 30.335 1.00 74.06 81 PRO A C 1
ATOM 608 O O . PRO A 1 81 ? -48.858 -9.214 30.473 1.00 74.06 81 PRO A O 1
ATOM 611 N N . SER A 1 82 ? -46.805 -9.023 29.602 1.00 85.81 82 SER A N 1
ATOM 612 C CA . SER A 1 82 ? -47.106 -7.852 28.783 1.00 85.81 82 SER A CA 1
ATOM 613 C C . SER A 1 82 ? -46.274 -7.791 27.499 1.00 85.81 82 SER A C 1
ATOM 615 O O . SER A 1 82 ? -45.157 -8.305 27.414 1.00 85.81 82 SER A O 1
ATOM 617 N N . VAL A 1 83 ? -46.800 -7.080 26.495 1.00 83.38 83 VAL A N 1
ATOM 618 C CA . VAL A 1 83 ? -46.064 -6.753 25.260 1.00 83.38 83 VAL A CA 1
ATOM 619 C C . VAL A 1 83 ? -44.784 -5.967 25.578 1.00 83.38 83 VAL A C 1
ATOM 621 O O . VAL A 1 83 ? -43.779 -6.136 24.893 1.00 83.38 83 VAL A O 1
ATOM 624 N N . ALA A 1 84 ? -44.788 -5.154 26.640 1.00 85.88 84 ALA A N 1
ATOM 625 C CA . ALA A 1 84 ? -43.610 -4.414 27.088 1.00 85.88 84 ALA A CA 1
ATOM 626 C C . ALA A 1 84 ? -42.485 -5.355 27.544 1.00 85.88 84 ALA A C 1
ATOM 628 O O . ALA A 1 84 ? -41.355 -5.204 27.091 1.00 85.88 84 ALA A O 1
ATOM 629 N N . GLU A 1 85 ? -42.799 -6.370 28.350 1.00 85.31 85 GLU A N 1
ATOM 630 C CA . GLU A 1 85 ? -41.815 -7.367 28.791 1.00 85.31 85 GLU A CA 1
ATOM 631 C C . GLU A 1 85 ? -41.314 -8.243 27.637 1.00 85.31 85 GLU A C 1
ATOM 633 O O . GLU A 1 85 ? -40.124 -8.554 27.566 1.00 85.31 85 GLU A O 1
ATOM 638 N N . TRP A 1 86 ? -42.184 -8.581 26.677 1.00 84.81 86 TRP A N 1
ATOM 639 C CA . TRP A 1 86 ? -41.768 -9.260 25.445 1.00 84.81 86 TRP A CA 1
ATOM 640 C C . TRP A 1 86 ? -40.768 -8.421 24.636 1.00 84.81 86 TRP A C 1
ATOM 642 O O . TRP A 1 86 ? -39.747 -8.941 24.180 1.00 84.81 86 TRP A O 1
ATOM 652 N N . MET A 1 87 ? -41.042 -7.121 24.472 1.00 87.19 87 MET A N 1
ATOM 653 C CA . MET A 1 87 ? -40.154 -6.195 23.765 1.00 87.19 87 MET A CA 1
ATOM 654 C C . MET A 1 87 ? -38.823 -6.022 24.503 1.00 87.19 87 MET A C 1
ATOM 656 O O . MET A 1 87 ? -37.773 -6.102 23.872 1.00 87.19 87 MET A O 1
ATOM 660 N N . GLU A 1 88 ? -38.841 -5.883 25.829 1.00 87.56 88 GLU A N 1
ATOM 661 C CA . GLU A 1 88 ? -37.627 -5.759 26.644 1.00 87.56 88 GLU A CA 1
ATOM 662 C C . GLU A 1 88 ? -36.755 -7.023 26.587 1.00 87.56 88 GLU A C 1
ATOM 664 O O . GLU A 1 88 ? -35.531 -6.937 26.460 1.00 87.56 88 GLU A O 1
ATOM 669 N N . ALA A 1 89 ? -37.375 -8.207 26.634 1.00 85.69 89 ALA A N 1
ATOM 670 C CA . ALA A 1 89 ? -36.677 -9.479 26.477 1.00 85.69 89 ALA A CA 1
ATOM 671 C C . ALA A 1 89 ? -36.029 -9.590 25.088 1.00 85.69 89 ALA A C 1
ATOM 673 O O . ALA A 1 89 ? -34.880 -10.023 24.967 1.00 85.69 89 ALA A O 1
ATOM 674 N N . LYS A 1 90 ? -36.729 -9.146 24.036 1.00 85.00 90 LYS A N 1
ATOM 675 C CA . LYS A 1 90 ? -36.186 -9.095 22.671 1.00 85.00 90 LYS A CA 1
ATOM 676 C C . LYS A 1 90 ? -35.061 -8.074 22.537 1.00 85.00 90 LYS A C 1
ATOM 678 O O . LYS A 1 90 ? -34.083 -8.377 21.861 1.00 85.00 90 LYS A O 1
ATOM 683 N N . ASP A 1 91 ? -35.157 -6.917 23.182 1.00 85.06 91 ASP A N 1
ATOM 684 C CA . ASP A 1 91 ? -34.114 -5.889 23.165 1.00 85.06 91 ASP A CA 1
ATOM 685 C C . ASP A 1 91 ? -32.854 -6.337 23.917 1.00 85.06 91 ASP A C 1
ATOM 687 O O . ASP A 1 91 ? -31.752 -6.154 23.402 1.00 85.06 91 ASP A O 1
ATOM 691 N N . LYS A 1 92 ? -32.989 -7.004 25.072 1.00 83.12 92 LYS A N 1
ATOM 692 C CA . LYS A 1 92 ? -31.854 -7.601 25.804 1.00 83.12 92 LYS A CA 1
ATOM 693 C C . LYS A 1 92 ? -31.200 -8.755 25.044 1.00 83.12 92 LYS A C 1
ATOM 695 O O . LYS A 1 92 ? -29.992 -8.941 25.150 1.00 83.12 92 LYS A O 1
ATOM 700 N N . ALA A 1 93 ? -31.975 -9.508 24.263 1.00 83.31 93 ALA A N 1
ATOM 701 C CA . ALA A 1 93 ? -31.454 -10.572 23.408 1.00 83.31 93 ALA A CA 1
ATOM 702 C C . ALA A 1 93 ? -30.699 -10.046 22.170 1.00 83.31 93 ALA A C 1
ATOM 704 O O . ALA A 1 93 ? -30.024 -10.823 21.491 1.00 83.31 93 ALA A O 1
ATOM 705 N N . ARG A 1 94 ? -30.794 -8.747 21.840 1.00 84.94 94 ARG A N 1
ATOM 706 C CA . ARG A 1 94 ? -30.042 -8.169 20.719 1.00 84.94 94 ARG A CA 1
ATOM 707 C C . ARG A 1 94 ? -28.577 -8.001 21.104 1.00 84.94 94 ARG A C 1
ATOM 709 O O . ARG A 1 94 ? -28.229 -7.251 22.012 1.00 84.94 94 ARG A O 1
ATOM 716 N N . MET A 1 95 ? -27.706 -8.643 20.334 1.00 81.88 95 MET A N 1
ATOM 717 C CA . MET A 1 95 ? -26.265 -8.441 20.439 1.00 81.88 95 MET A CA 1
ATOM 718 C C . MET A 1 95 ? -25.908 -7.000 20.067 1.00 81.88 95 MET A C 1
ATOM 720 O O . MET A 1 95 ? -26.412 -6.439 19.088 1.00 81.88 95 MET A O 1
ATOM 724 N N . ALA A 1 96 ? -25.011 -6.393 20.840 1.00 83.00 96 ALA A N 1
ATOM 725 C CA . ALA A 1 96 ? -24.511 -5.066 20.533 1.00 83.00 96 ALA A CA 1
ATOM 726 C C . ALA A 1 96 ? -23.784 -5.074 19.175 1.00 83.00 96 ALA A C 1
ATOM 728 O O . ALA A 1 96 ? -22.781 -5.758 19.004 1.00 83.00 96 ALA A O 1
ATOM 729 N N . VAL A 1 97 ? -24.271 -4.271 18.220 1.00 88.69 97 VAL A N 1
ATOM 730 C CA . VAL A 1 97 ? -23.662 -4.142 16.877 1.00 88.69 97 VAL A CA 1
ATOM 731 C C . VAL A 1 97 ? -22.234 -3.600 16.954 1.00 88.69 97 VAL A C 1
ATOM 733 O O . VAL A 1 97 ? -21.361 -4.002 16.192 1.00 88.69 97 VAL A O 1
ATOM 736 N N . LEU A 1 98 ? -22.001 -2.672 17.885 1.00 90.31 98 LEU A N 1
ATOM 737 C CA . LEU A 1 98 ? -20.684 -2.113 18.160 1.00 90.31 98 LEU A CA 1
ATOM 738 C C . LEU A 1 98 ? -20.211 -2.587 19.533 1.00 90.31 98 LEU A C 1
ATOM 740 O O . LEU A 1 98 ? -21.004 -2.518 20.480 1.00 90.31 98 LEU A O 1
ATOM 744 N N . PRO A 1 99 ? -18.941 -2.995 19.660 1.00 90.12 99 PRO A N 1
ATOM 745 C CA . PRO A 1 99 ? -18.389 -3.429 20.932 1.00 90.12 99 PRO A CA 1
ATOM 746 C C . PRO A 1 99 ? -18.292 -2.264 21.928 1.00 90.12 99 PRO A C 1
ATOM 748 O O . PRO A 1 99 ? -18.226 -1.091 21.550 1.00 90.12 99 PRO A O 1
ATOM 751 N N . ASP A 1 100 ? -18.242 -2.583 23.217 1.00 89.25 100 ASP A N 1
ATOM 752 C CA . ASP A 1 100 ? -18.311 -1.588 24.296 1.00 89.25 100 ASP A CA 1
ATOM 753 C C . ASP A 1 100 ? -17.146 -0.599 24.288 1.00 89.25 100 ASP A C 1
ATOM 755 O O . ASP A 1 100 ? -17.339 0.592 24.539 1.00 89.25 100 ASP A O 1
ATOM 759 N N . TRP A 1 101 ? -15.957 -1.041 23.876 1.00 89.56 101 TRP A N 1
ATOM 760 C CA . TRP A 1 101 ? -14.808 -0.159 23.681 1.00 89.56 101 TRP A CA 1
ATOM 761 C C . TRP A 1 101 ? -14.986 0.833 22.533 1.00 89.56 101 TRP A C 1
ATOM 763 O O . TRP A 1 101 ? -14.232 1.798 22.462 1.00 89.56 101 TRP A O 1
ATOM 773 N N . VAL A 1 102 ? -15.971 0.638 21.651 1.00 93.12 102 VAL A N 1
ATOM 774 C CA . VAL A 1 102 ? -16.393 1.634 20.660 1.00 93.12 102 VAL A CA 1
ATOM 775 C C . VAL A 1 102 ? -17.479 2.527 21.222 1.00 93.12 102 VAL A C 1
ATOM 777 O O . VAL A 1 102 ? -17.553 3.661 20.786 1.00 93.12 102 VAL A O 1
ATOM 780 N N . LYS A 1 103 ? -18.314 2.114 22.174 1.00 91.50 103 LYS A N 1
ATOM 781 C CA . LYS A 1 103 ? -19.415 2.955 22.679 1.00 91.50 103 LYS A CA 1
ATOM 782 C C . LYS A 1 103 ? -19.006 3.816 23.875 1.00 91.50 103 LYS A C 1
ATOM 784 O O . LYS A 1 103 ? -19.278 5.015 23.875 1.00 91.50 103 LYS A O 1
ATOM 789 N N . LEU A 1 104 ? -18.321 3.231 24.856 1.00 93.25 104 LEU A N 1
ATOM 790 C CA . LEU A 1 104 ? -18.020 3.871 26.135 1.00 93.25 104 LEU A CA 1
ATOM 791 C C . LEU A 1 104 ? -16.691 4.649 26.084 1.00 93.25 104 LEU A C 1
ATOM 793 O O . LEU A 1 104 ? -15.664 4.092 25.682 1.00 93.25 104 LEU A O 1
ATOM 797 N N . PRO A 1 105 ? -16.660 5.920 26.529 1.00 91.19 105 PRO A N 1
ATOM 798 C CA . PRO A 1 105 ? -15.466 6.765 26.449 1.00 91.19 105 PRO A CA 1
ATOM 799 C C . PRO A 1 105 ? -14.288 6.237 27.282 1.00 91.19 105 PRO A C 1
ATOM 801 O O . PRO A 1 105 ? -13.140 6.308 26.833 1.00 91.19 105 PRO A O 1
ATOM 804 N N . ASP A 1 106 ? -14.554 5.651 28.449 1.00 91.94 106 ASP A N 1
ATOM 805 C CA . ASP A 1 106 ? -13.504 5.126 29.329 1.00 91.94 106 ASP A CA 1
ATOM 806 C C . ASP A 1 106 ? -12.818 3.896 28.729 1.00 91.94 106 ASP A C 1
ATOM 808 O O . ASP A 1 106 ? -11.586 3.809 28.692 1.00 91.94 106 ASP A O 1
ATOM 812 N N . GLN A 1 107 ? -13.608 2.988 28.150 1.00 91.88 107 GLN A N 1
ATOM 813 C CA . GLN A 1 107 ? -13.080 1.813 27.463 1.00 91.88 107 GLN A CA 1
ATOM 814 C C . GLN A 1 107 ? -12.307 2.196 26.191 1.00 91.88 107 GLN A C 1
ATOM 816 O O . GLN A 1 107 ? -11.221 1.661 25.946 1.00 91.88 107 GLN A O 1
ATOM 821 N N . ARG A 1 108 ? -12.780 3.197 25.427 1.00 94.38 108 ARG A N 1
ATOM 822 C CA . ARG A 1 108 ? -12.037 3.756 24.276 1.00 94.38 108 ARG A CA 1
ATOM 823 C C . ARG A 1 108 ? -10.634 4.212 24.682 1.00 94.38 108 ARG A C 1
ATOM 825 O O . ARG A 1 108 ? -9.669 3.977 23.952 1.00 94.38 108 ARG A O 1
ATOM 832 N N . LYS A 1 109 ? -10.499 4.879 25.833 1.00 94.94 109 LYS A N 1
ATOM 833 C CA . LYS A 1 109 ? -9.210 5.388 26.328 1.00 94.94 109 LYS A CA 1
ATOM 834 C C . LYS A 1 109 ? -8.253 4.252 26.686 1.00 94.94 109 LYS A C 1
ATOM 836 O O . LYS A 1 109 ? -7.070 4.335 26.345 1.00 94.94 109 LYS A O 1
ATOM 841 N N . ALA A 1 110 ? -8.758 3.199 27.327 1.00 93.81 110 ALA A N 1
ATOM 842 C CA . ALA A 1 110 ? -7.973 2.014 27.664 1.00 93.81 110 ALA A CA 1
ATOM 843 C C . ALA A 1 110 ? -7.447 1.307 26.402 1.00 93.81 110 ALA A C 1
ATOM 845 O O . ALA A 1 110 ? -6.238 1.095 26.280 1.00 93.81 110 ALA A O 1
ATOM 846 N N . VAL A 1 111 ? -8.322 1.052 25.421 1.00 95.81 111 VAL A N 1
ATOM 847 C CA . VAL A 1 111 ? -7.940 0.422 24.145 1.00 95.81 111 VAL A CA 1
ATOM 848 C C . VAL A 1 111 ? -6.952 1.287 23.371 1.00 95.81 111 VAL A C 1
ATOM 850 O O . VAL A 1 111 ? -5.942 0.779 22.892 1.00 95.81 111 VAL A O 1
ATOM 853 N N . ARG A 1 112 ? -7.166 2.607 23.309 1.00 95.88 112 ARG A N 1
ATOM 854 C CA . ARG A 1 112 ? -6.227 3.525 22.647 1.00 95.88 112 ARG A CA 1
ATOM 855 C C . ARG A 1 112 ? -4.843 3.482 23.288 1.00 95.88 112 ARG A C 1
ATOM 857 O O . ARG A 1 112 ? -3.848 3.422 22.574 1.00 95.88 112 ARG A O 1
ATOM 864 N N . ARG A 1 113 ? -4.765 3.506 24.622 1.00 96.44 113 ARG A N 1
ATOM 865 C CA . ARG A 1 113 ? -3.487 3.437 25.347 1.00 96.44 113 ARG A CA 1
ATOM 866 C C . ARG A 1 113 ? -2.757 2.129 25.056 1.00 96.44 113 ARG A C 1
ATOM 868 O O . ARG A 1 113 ? -1.555 2.152 24.796 1.00 96.44 113 ARG A O 1
ATOM 875 N N . TRP A 1 114 ? -3.478 1.012 25.090 1.00 96.44 114 TRP A N 1
ATOM 876 C CA . TRP A 1 114 ? -2.924 -0.291 24.739 1.00 96.44 114 TRP A CA 1
ATOM 877 C C . TRP A 1 114 ? -2.425 -0.315 23.289 1.00 96.44 114 TRP A C 1
ATOM 879 O O . TRP A 1 114 ? -1.274 -0.678 23.058 1.00 96.44 114 TRP A O 1
ATOM 889 N N . ALA A 1 115 ? -3.240 0.153 22.339 1.00 97.12 115 ALA A N 1
ATOM 890 C CA . ALA A 1 115 ? -2.911 0.162 20.918 1.00 97.12 115 ALA A CA 1
ATOM 891 C C . ALA A 1 115 ? -1.660 1.000 20.641 1.00 97.12 115 ALA A C 1
ATOM 893 O O . ALA A 1 115 ? -0.741 0.528 19.979 1.00 97.12 115 ALA A O 1
ATOM 894 N N . VAL A 1 116 ? -1.575 2.209 21.208 1.00 98.12 116 VAL A N 1
ATOM 895 C CA . VAL A 1 116 ? -0.389 3.066 21.071 1.00 98.12 116 VAL A CA 1
ATOM 896 C C . VAL A 1 116 ? 0.857 2.352 21.585 1.00 98.12 116 VAL A C 1
ATOM 898 O O . VAL A 1 116 ? 1.861 2.345 20.886 1.00 98.12 116 VAL A O 1
ATOM 901 N N . ARG A 1 117 ? 0.800 1.713 22.761 1.00 97.31 117 ARG A N 1
ATOM 902 C CA . ARG A 1 117 ? 1.947 0.982 23.324 1.00 97.31 117 ARG A CA 1
ATOM 903 C C . ARG A 1 117 ? 2.337 -0.235 22.482 1.00 97.31 117 ARG A C 1
ATOM 905 O O . ARG A 1 117 ? 3.520 -0.515 22.320 1.00 97.31 117 ARG A O 1
ATOM 912 N N . HIS A 1 118 ? 1.353 -0.970 21.971 1.00 96.88 118 HIS A N 1
ATOM 913 C CA . HIS A 1 118 ? 1.594 -2.146 21.143 1.00 96.88 118 HIS A CA 1
ATOM 914 C C . HIS A 1 118 ? 2.238 -1.754 19.809 1.00 96.88 118 HIS A C 1
ATOM 916 O O . HIS A 1 118 ? 3.318 -2.233 19.466 1.00 96.88 118 HIS A O 1
ATOM 922 N N . TYR A 1 119 ? 1.620 -0.821 19.085 1.00 98.12 119 TYR A N 1
ATOM 923 C CA . TYR A 1 119 ? 2.119 -0.396 17.783 1.00 98.12 119 TYR A CA 1
ATOM 924 C C . TYR A 1 119 ? 3.395 0.437 17.880 1.00 98.12 119 TYR A C 1
ATOM 926 O O . TYR A 1 119 ? 4.206 0.360 16.964 1.00 98.12 119 TYR A O 1
ATOM 934 N N . SER A 1 120 ? 3.639 1.171 18.972 1.00 97.06 120 SER A N 1
ATOM 935 C CA . SER A 1 120 ? 4.926 1.848 19.168 1.00 97.06 120 SER A CA 1
ATOM 936 C C . SER A 1 120 ? 6.072 0.857 19.362 1.00 97.06 120 SER A C 1
ATOM 938 O O . SER A 1 120 ? 7.154 1.090 18.833 1.00 97.06 120 SER A O 1
ATOM 940 N N . ALA A 1 121 ? 5.843 -0.269 20.045 1.00 96.00 121 ALA A N 1
ATOM 941 C CA . ALA A 1 121 ? 6.845 -1.325 20.180 1.00 96.00 121 ALA A CA 1
ATOM 942 C C . ALA A 1 121 ? 7.150 -1.987 18.825 1.00 96.00 121 ALA A C 1
ATOM 944 O O . ALA A 1 121 ? 8.316 -2.152 18.465 1.00 96.00 121 ALA A O 1
ATOM 945 N N . VAL A 1 122 ? 6.114 -2.297 18.037 1.00 97.44 122 VAL A N 1
ATOM 946 C CA . VAL A 1 122 ? 6.265 -2.849 16.678 1.00 97.44 122 VAL A CA 1
ATOM 947 C C . VAL A 1 122 ? 6.972 -1.852 15.754 1.00 97.44 122 VAL A C 1
ATOM 949 O O . VAL A 1 122 ? 7.909 -2.215 15.041 1.00 97.44 122 VAL A O 1
ATOM 952 N N . ALA A 1 123 ? 6.567 -0.581 15.794 1.00 96.94 123 ALA A N 1
ATOM 953 C CA . ALA A 1 123 ? 7.193 0.483 15.022 1.00 96.94 123 ALA A CA 1
ATOM 954 C C . ALA A 1 123 ? 8.652 0.688 15.438 1.00 96.94 123 ALA A C 1
ATOM 956 O O . ALA A 1 123 ? 9.507 0.783 14.568 1.00 96.94 123 ALA A O 1
ATOM 957 N N . GLY A 1 124 ? 8.959 0.684 16.738 1.00 96.88 124 GLY A N 1
ATOM 958 C CA . GLY A 1 124 ? 10.323 0.790 17.257 1.00 96.88 124 GLY A CA 1
ATOM 959 C C . GLY A 1 124 ? 11.208 -0.372 16.805 1.00 96.88 124 GLY A C 1
ATOM 960 O O . GLY A 1 124 ? 12.315 -0.153 16.314 1.00 96.88 124 GLY A O 1
ATOM 961 N N . TYR A 1 125 ? 10.695 -1.602 16.868 1.00 96.06 125 TYR A N 1
ATOM 962 C CA . TYR A 1 125 ? 11.390 -2.780 16.349 1.00 96.06 125 TYR A CA 1
ATOM 963 C C . TYR A 1 125 ? 11.730 -2.633 14.860 1.00 96.06 125 TYR A C 1
ATOM 965 O O . TYR A 1 125 ? 12.877 -2.829 14.445 1.00 96.06 125 TYR A O 1
ATOM 973 N N . HIS A 1 126 ? 10.751 -2.239 14.043 1.00 96.81 126 HIS A N 1
ATOM 974 C CA . HIS A 1 126 ? 10.983 -2.036 12.619 1.00 96.81 126 HIS A CA 1
ATOM 975 C C . HIS A 1 126 ? 11.817 -0.792 12.318 1.00 96.81 126 HIS A C 1
ATOM 977 O O . HIS A 1 126 ? 12.559 -0.830 11.346 1.00 96.81 126 HIS A O 1
ATOM 983 N N . ALA A 1 127 ? 11.782 0.253 13.143 1.00 95.56 127 ALA A N 1
ATOM 984 C CA . ALA A 1 127 ? 12.602 1.451 12.980 1.00 95.56 127 ALA A CA 1
ATOM 985 C C . ALA A 1 127 ? 14.098 1.149 13.123 1.00 95.56 127 ALA A C 1
ATOM 987 O O . ALA A 1 127 ? 14.902 1.742 12.413 1.00 95.56 127 ALA A O 1
ATOM 988 N N . VAL A 1 128 ? 14.475 0.191 13.976 1.00 95.25 128 VAL A N 1
ATOM 989 C CA . VAL A 1 128 ? 15.865 -0.286 14.083 1.00 95.25 128 VAL A CA 1
ATOM 990 C C . VAL A 1 128 ? 16.196 -1.273 12.959 1.00 95.25 128 VAL A C 1
ATOM 992 O O . VAL A 1 128 ? 17.277 -1.234 12.372 1.00 95.25 128 VAL A O 1
ATOM 995 N N . ARG A 1 129 ? 15.257 -2.161 12.616 1.00 94.19 129 ARG A N 1
ATOM 996 C CA . ARG A 1 129 ? 15.488 -3.228 11.631 1.00 94.19 129 ARG A CA 1
ATOM 997 C C . ARG A 1 129 ? 15.497 -2.735 10.180 1.00 94.19 129 ARG A C 1
ATOM 999 O O . ARG A 1 129 ? 16.234 -3.292 9.366 1.00 94.19 129 ARG A O 1
ATOM 1006 N N . LEU A 1 130 ? 14.718 -1.702 9.856 1.00 95.00 130 LEU A N 1
ATOM 1007 C CA . LEU A 1 130 ? 14.672 -1.072 8.533 1.00 95.00 130 LEU A CA 1
ATOM 1008 C C . LEU A 1 130 ? 16.067 -0.644 8.062 1.00 95.00 130 LEU A C 1
ATOM 1010 O O . LEU A 1 130 ? 16.532 -1.224 7.082 1.00 95.00 130 LEU A O 1
ATOM 1014 N N . PRO A 1 131 ? 16.764 0.285 8.747 1.00 91.81 131 PRO A N 1
ATOM 1015 C CA . PRO A 1 131 ? 18.048 0.796 8.280 1.00 91.81 131 PRO A CA 1
ATOM 1016 C C . PRO A 1 131 ? 19.152 -0.264 8.307 1.00 91.81 131 PRO A C 1
ATOM 1018 O O . PRO A 1 131 ? 19.980 -0.286 7.401 1.00 91.81 131 PRO A O 1
ATOM 1021 N N . CYS A 1 132 ? 19.160 -1.160 9.299 1.00 90.31 132 CYS A N 1
ATOM 1022 C CA . CYS A 1 132 ? 20.266 -2.101 9.484 1.00 90.31 132 CYS A CA 1
ATOM 1023 C C . CYS A 1 132 ? 20.141 -3.380 8.647 1.00 90.31 132 CYS A C 1
ATOM 1025 O O . CYS A 1 132 ? 21.150 -3.923 8.209 1.00 90.31 132 CYS A O 1
A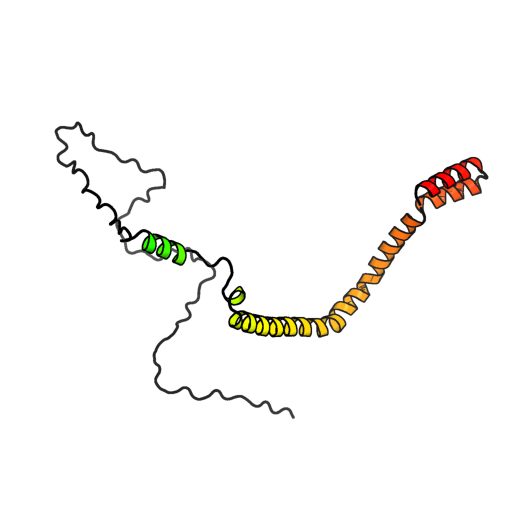TOM 1027 N N . ILE A 1 133 ? 18.922 -3.893 8.441 1.00 90.56 133 ILE A N 1
ATOM 1028 C CA . ILE A 1 133 ? 18.706 -5.201 7.799 1.00 90.56 133 ILE A CA 1
ATOM 1029 C C . ILE A 1 133 ? 18.022 -5.044 6.444 1.00 90.56 133 ILE A C 1
ATOM 1031 O O . ILE A 1 133 ? 18.442 -5.658 5.463 1.00 90.56 133 ILE A O 1
ATOM 1035 N N . TYR A 1 134 ? 16.959 -4.243 6.366 1.00 91.06 134 TYR A N 1
ATOM 1036 C CA . TYR A 1 134 ? 16.162 -4.167 5.141 1.00 91.06 134 TYR A CA 1
ATOM 1037 C C . TYR A 1 134 ? 16.804 -3.259 4.092 1.00 91.06 134 TYR A C 1
ATOM 1039 O O . TYR A 1 134 ? 16.888 -3.650 2.927 1.00 91.06 134 TYR A O 1
ATOM 1047 N N . THR A 1 135 ? 17.314 -2.093 4.488 1.00 92.12 135 THR A N 1
ATOM 1048 C CA . THR A 1 135 ? 17.898 -1.112 3.566 1.00 92.12 135 THR A CA 1
ATOM 1049 C C . THR A 1 135 ? 19.097 -1.660 2.785 1.00 92.12 135 THR A C 1
ATOM 1051 O O . THR A 1 135 ? 19.078 -1.523 1.563 1.00 92.12 135 THR A O 1
ATOM 1054 N N . PRO A 1 136 ? 20.090 -2.353 3.384 1.00 94.25 136 PRO A N 1
ATOM 1055 C CA . PRO A 1 136 ? 21.204 -2.915 2.616 1.00 94.25 136 PRO A CA 1
ATOM 1056 C C . PRO A 1 136 ? 20.741 -3.940 1.580 1.00 94.25 136 PRO A C 1
ATOM 1058 O O . PRO A 1 136 ? 21.223 -3.947 0.450 1.00 94.25 136 PRO A O 1
ATOM 1061 N N . LYS A 1 137 ? 19.747 -4.767 1.929 1.00 90.94 137 LYS A N 1
ATOM 1062 C CA . LYS A 1 137 ? 19.158 -5.740 1.004 1.00 90.94 137 LYS A CA 1
ATOM 1063 C C . LYS A 1 137 ? 18.483 -5.037 -0.172 1.00 90.94 137 LYS A C 1
ATOM 1065 O O . LYS A 1 137 ? 18.705 -5.411 -1.319 1.00 90.94 137 LYS A O 1
ATOM 1070 N N . VAL A 1 138 ? 17.690 -4.001 0.099 1.00 93.19 138 VAL A N 1
ATOM 1071 C CA . VAL A 1 138 ? 17.045 -3.207 -0.953 1.00 93.19 138 VAL A CA 1
ATOM 1072 C C . VAL A 1 138 ? 18.093 -2.534 -1.835 1.00 93.19 138 VAL A C 1
ATOM 1074 O O . VAL A 1 138 ? 17.996 -2.654 -3.049 1.00 93.19 138 VAL A O 1
ATOM 1077 N N . LEU A 1 139 ? 19.117 -1.902 -1.261 1.00 93.94 139 LEU A N 1
ATOM 1078 C CA . LEU A 1 139 ? 20.192 -1.246 -2.015 1.00 93.94 139 LEU A CA 1
ATOM 1079 C C . LEU A 1 139 ? 21.022 -2.222 -2.855 1.00 93.94 139 LEU A C 1
ATOM 1081 O O . LEU A 1 139 ? 21.519 -1.841 -3.909 1.00 93.94 139 LEU A O 1
ATOM 1085 N N . TRP A 1 140 ? 21.146 -3.478 -2.428 1.00 95.25 140 TRP A N 1
ATOM 1086 C CA . TRP A 1 140 ? 21.843 -4.505 -3.198 1.00 95.25 140 TRP A CA 1
ATOM 1087 C C . TRP A 1 140 ? 21.054 -4.951 -4.438 1.00 95.25 140 TRP A C 1
ATOM 1089 O O . TRP A 1 140 ? 21.622 -5.133 -5.514 1.00 95.25 140 TRP A O 1
ATOM 1099 N N . TYR A 1 141 ? 19.734 -5.118 -4.312 1.00 92.81 141 TYR A N 1
ATOM 1100 C CA . TYR A 1 141 ? 18.901 -5.667 -5.391 1.00 92.81 141 TYR A CA 1
ATOM 1101 C C . TYR A 1 141 ? 18.225 -4.602 -6.269 1.00 92.81 141 TYR A C 1
ATOM 1103 O O . TYR A 1 141 ? 17.957 -4.857 -7.448 1.00 92.81 141 TYR A O 1
ATOM 1111 N N . SER A 1 142 ? 17.958 -3.408 -5.736 1.00 93.69 142 SER A N 1
ATOM 1112 C CA . SER A 1 142 ? 17.234 -2.346 -6.442 1.00 93.69 142 SER A CA 1
ATOM 1113 C C . SER A 1 142 ? 17.947 -1.781 -7.676 1.00 93.69 142 SER A C 1
ATOM 1115 O O . SER A 1 142 ? 17.228 -1.494 -8.636 1.00 93.69 142 SER A O 1
ATOM 1117 N N . PRO A 1 143 ? 19.295 -1.683 -7.769 1.00 95.00 143 PRO A N 1
ATOM 1118 C CA . PRO A 1 143 ? 19.942 -1.044 -8.916 1.00 95.00 143 PRO A CA 1
ATOM 1119 C C . PRO A 1 143 ? 19.660 -1.776 -10.225 1.00 95.00 143 PRO A C 1
ATOM 1121 O O . PRO A 1 143 ? 19.398 -1.159 -11.254 1.00 95.00 143 PRO A O 1
ATOM 1124 N N . ARG A 1 144 ? 19.643 -3.113 -10.189 1.00 94.62 144 ARG A N 1
ATOM 1125 C CA . ARG A 1 144 ? 19.366 -3.930 -11.375 1.00 94.62 144 ARG A CA 1
ATOM 1126 C C . ARG A 1 144 ? 17.917 -3.782 -11.838 1.00 94.62 144 ARG A C 1
ATOM 1128 O O . ARG A 1 144 ? 17.669 -3.713 -13.042 1.00 94.62 144 ARG A O 1
ATOM 1135 N N . GLY A 1 145 ? 16.971 -3.751 -10.901 1.00 93.38 145 GLY A N 1
ATOM 1136 C CA . GLY A 1 145 ? 15.556 -3.529 -11.201 1.00 93.38 145 GLY A CA 1
ATOM 1137 C C . GLY A 1 145 ? 15.320 -2.131 -11.767 1.00 93.38 145 GLY A C 1
ATOM 1138 O O . GLY A 1 145 ? 14.736 -2.000 -12.842 1.00 93.38 145 GLY A O 1
ATOM 1139 N N . ALA A 1 146 ? 15.868 -1.115 -11.097 1.00 95.69 146 ALA A N 1
ATOM 1140 C CA . ALA A 1 146 ? 15.808 0.277 -11.522 1.00 95.69 146 ALA A CA 1
ATOM 1141 C C . ALA A 1 146 ? 16.411 0.462 -12.918 1.00 95.69 146 ALA A C 1
ATOM 1143 O O . ALA A 1 146 ? 15.767 1.048 -13.778 1.00 95.69 146 ALA A O 1
ATOM 1144 N N . TRP A 1 147 ? 17.583 -0.119 -13.196 1.00 96.75 147 TRP A N 1
ATOM 1145 C CA . TRP A 1 147 ? 18.194 -0.066 -14.525 1.00 96.75 147 TRP A CA 1
ATOM 1146 C C . TRP A 1 147 ? 17.292 -0.662 -15.607 1.00 96.75 147 TRP A C 1
ATOM 1148 O O . TRP A 1 147 ? 17.056 -0.033 -16.635 1.00 96.75 147 TRP A O 1
ATOM 1158 N N . ARG A 1 148 ? 16.759 -1.871 -15.387 1.00 96.12 148 ARG A N 1
ATOM 1159 C CA . ARG A 1 148 ? 15.889 -2.542 -16.368 1.00 96.12 148 ARG A CA 1
ATOM 1160 C C . ARG A 1 148 ? 14.613 -1.749 -16.625 1.00 96.12 148 ARG A C 1
ATOM 1162 O O . ARG A 1 148 ? 14.201 -1.632 -17.776 1.00 96.12 148 ARG A O 1
ATOM 1169 N N . TRP A 1 149 ? 14.008 -1.226 -15.565 1.00 96.75 149 TRP A N 1
ATOM 1170 C CA . TRP A 1 149 ? 12.794 -0.424 -15.641 1.00 96.75 149 TRP A CA 1
ATOM 1171 C C . TRP A 1 149 ? 13.046 0.904 -16.362 1.00 96.75 149 TRP A C 1
ATOM 1173 O O . TRP A 1 149 ? 12.385 1.184 -17.358 1.00 96.75 149 TRP A O 1
ATOM 1183 N N . SER A 1 150 ? 14.074 1.655 -15.961 1.00 96.75 150 SER A N 1
ATOM 1184 C CA . SER A 1 150 ? 14.460 2.913 -16.609 1.00 96.75 150 SER A CA 1
ATOM 1185 C C . SER A 1 150 ? 14.862 2.718 -18.071 1.00 96.75 150 SER A C 1
ATOM 1187 O O . SER A 1 150 ? 14.497 3.528 -18.914 1.00 96.75 150 SER A O 1
ATOM 1189 N N . ALA A 1 151 ? 15.559 1.630 -18.410 1.00 95.25 151 ALA A N 1
ATOM 1190 C CA . ALA A 1 151 ? 15.901 1.313 -19.796 1.00 95.25 151 ALA A CA 1
ATOM 1191 C C . ALA A 1 151 ? 14.668 0.930 -20.629 1.00 95.25 151 ALA A C 1
ATOM 1193 O O . ALA A 1 151 ? 14.578 1.293 -21.801 1.00 95.25 151 ALA A O 1
ATOM 1194 N N . ALA A 1 152 ? 13.710 0.195 -20.056 1.00 94.25 152 ALA A N 1
ATOM 1195 C CA . ALA A 1 152 ? 12.456 -0.125 -20.732 1.00 94.25 152 ALA A CA 1
ATOM 1196 C C . ALA A 1 152 ? 11.629 1.140 -20.993 1.00 94.25 152 ALA A C 1
ATOM 1198 O O . ALA A 1 152 ? 11.229 1.372 -22.131 1.00 94.25 152 ALA A O 1
ATOM 1199 N N . ILE A 1 153 ? 11.465 1.989 -19.977 1.00 95.19 153 ILE A N 1
ATOM 1200 C CA . ILE A 1 153 ? 10.774 3.274 -20.113 1.00 95.19 153 ILE A CA 1
ATOM 1201 C C . ILE A 1 153 ? 11.498 4.176 -21.100 1.00 95.19 153 ILE A C 1
ATOM 1203 O O . ILE A 1 153 ? 10.857 4.721 -21.983 1.00 95.19 153 ILE A O 1
ATOM 1207 N N . GLY A 1 154 ? 12.822 4.299 -21.017 1.00 93.38 154 GLY A N 1
ATOM 1208 C CA . GLY A 1 154 ? 13.593 5.107 -21.959 1.00 93.38 154 GLY A CA 1
ATOM 1209 C C . GLY A 1 154 ? 13.416 4.633 -23.401 1.00 93.38 154 GLY A C 1
ATOM 1210 O O . GLY A 1 154 ? 13.204 5.449 -24.293 1.00 93.38 154 GLY A O 1
ATOM 1211 N N . ARG A 1 155 ? 13.433 3.315 -23.646 1.00 91.44 155 ARG A N 1
ATOM 1212 C CA . ARG A 1 155 ? 13.161 2.774 -24.988 1.00 91.44 155 ARG A CA 1
ATOM 1213 C C . ARG A 1 155 ? 11.759 3.115 -25.481 1.00 91.44 155 ARG A C 1
ATOM 1215 O O . ARG A 1 155 ? 11.619 3.418 -26.659 1.00 91.44 155 ARG A O 1
ATOM 1222 N N . TRP A 1 156 ? 10.770 3.083 -24.594 1.00 89.00 156 TRP A N 1
ATOM 1223 C CA . TRP A 1 156 ? 9.394 3.446 -24.915 1.00 89.00 156 TRP A CA 1
ATOM 1224 C C . TRP A 1 156 ? 9.238 4.954 -25.179 1.00 89.00 156 TRP A C 1
ATOM 1226 O O . TRP A 1 156 ? 8.821 5.330 -26.267 1.00 89.00 156 TRP A O 1
ATOM 1236 N N . VAL A 1 157 ? 9.671 5.816 -24.249 1.00 90.19 157 VAL A N 1
ATOM 1237 C CA . VAL A 1 157 ? 9.577 7.288 -24.350 1.00 90.19 157 VAL A CA 1
ATOM 1238 C C . VAL A 1 157 ? 10.278 7.821 -25.599 1.00 90.19 157 VAL A C 1
ATOM 1240 O O . VAL A 1 157 ? 9.782 8.735 -26.247 1.00 90.19 157 VAL A O 1
ATOM 1243 N N . PHE A 1 158 ? 11.441 7.270 -25.948 1.00 87.88 158 PHE A N 1
ATOM 1244 C CA . PHE A 1 158 ? 12.202 7.741 -27.106 1.00 87.88 158 PHE A CA 1
ATOM 1245 C C . PHE A 1 158 ? 11.853 7.029 -28.417 1.00 87.88 158 PHE A C 1
ATOM 1247 O O . PHE A 1 158 ? 12.529 7.287 -29.420 1.00 87.88 158 PHE A O 1
ATOM 1254 N N . ASP A 1 159 ? 10.850 6.140 -28.423 1.00 87.19 159 ASP A N 1
ATOM 1255 C CA . ASP A 1 159 ? 10.528 5.264 -29.558 1.00 87.19 159 ASP A CA 1
ATOM 1256 C C . ASP A 1 159 ? 11.811 4.653 -30.157 1.00 87.19 159 ASP A C 1
ATOM 1258 O O . ASP A 1 159 ? 12.168 4.821 -31.331 1.00 87.19 159 ASP A O 1
ATOM 1262 N N . ALA A 1 160 ? 12.603 4.020 -29.285 1.00 86.25 160 ALA A N 1
ATOM 1263 C CA . ALA A 1 160 ? 13.927 3.517 -29.637 1.00 86.25 160 ALA A CA 1
ATOM 1264 C C . ALA A 1 160 ? 13.862 2.405 -30.697 1.00 86.25 160 ALA A C 1
ATOM 1266 O O . ALA A 1 160 ? 14.830 2.210 -31.431 1.00 86.25 160 ALA A O 1
ATOM 1267 N N . GLU A 1 161 ? 12.723 1.719 -30.807 1.00 84.25 161 GLU A N 1
ATOM 1268 C CA . GLU A 1 161 ? 12.456 0.688 -31.813 1.00 84.25 161 GLU A CA 1
ATOM 1269 C C . GLU A 1 161 ? 12.423 1.275 -33.233 1.00 84.25 161 GLU A C 1
ATOM 1271 O O . GLU A 1 161 ? 13.013 0.706 -34.149 1.00 84.25 161 GLU A O 1
ATOM 1276 N N . GLY A 1 162 ? 11.846 2.468 -33.415 1.00 87.38 162 GLY A N 1
ATOM 1277 C CA . GLY A 1 162 ? 11.829 3.174 -34.700 1.00 87.38 162 GLY A CA 1
ATOM 1278 C C . GLY A 1 162 ? 13.144 3.883 -35.054 1.00 87.38 162 GLY A C 1
ATOM 1279 O O . GLY A 1 162 ? 13.263 4.475 -36.130 1.00 87.38 162 GLY A O 1
ATOM 1280 N N . LYS A 1 163 ? 14.145 3.896 -34.161 1.00 89.94 163 LYS A N 1
ATOM 1281 C CA . LYS A 1 163 ? 15.414 4.614 -34.385 1.00 89.94 163 LYS A CA 1
ATOM 1282 C C . LYS A 1 163 ? 16.274 3.959 -35.468 1.00 89.94 163 LYS A C 1
ATOM 1284 O O . LYS A 1 163 ? 16.818 4.677 -36.301 1.00 89.94 163 LYS A O 1
ATOM 1289 N N . SER A 1 164 ? 16.408 2.632 -35.469 1.00 91.25 164 SER A N 1
ATOM 1290 C CA . SER A 1 164 ? 17.240 1.915 -36.451 1.00 91.25 164 SER A CA 1
ATOM 1291 C C . SER A 1 164 ? 16.702 2.057 -37.875 1.00 91.25 164 SER A C 1
ATOM 1293 O O . SER A 1 164 ? 17.484 2.302 -38.786 1.00 91.25 164 SER A O 1
ATOM 1295 N N . LEU A 1 165 ? 15.378 2.001 -38.052 1.00 92.12 165 LEU A N 1
ATOM 1296 C CA . LEU A 1 165 ? 14.718 2.197 -39.348 1.00 92.12 165 LEU A CA 1
ATOM 1297 C C . LEU A 1 165 ? 14.981 3.598 -39.915 1.00 92.12 165 LEU A C 1
ATOM 1299 O O . LEU A 1 165 ? 15.351 3.740 -41.075 1.00 92.12 165 LEU A O 1
ATOM 1303 N N . ARG A 1 166 ? 14.892 4.634 -39.070 1.00 92.12 166 ARG A N 1
ATOM 1304 C CA . ARG A 1 166 ? 15.221 6.015 -39.464 1.00 92.12 166 ARG A CA 1
ATOM 1305 C C . ARG A 1 166 ? 16.699 6.199 -39.808 1.00 92.12 166 ARG A C 1
ATOM 1307 O O . ARG A 1 166 ? 17.022 6.988 -40.686 1.00 92.12 166 ARG A O 1
ATOM 1314 N N . LEU A 1 167 ? 17.605 5.511 -39.111 1.00 94.75 167 LEU A N 1
ATOM 1315 C CA . LEU A 1 167 ? 19.031 5.552 -39.449 1.00 94.75 167 LEU A CA 1
ATOM 1316 C C . LEU A 1 167 ? 19.319 4.829 -40.769 1.00 94.75 167 LEU A C 1
ATOM 1318 O O . LEU A 1 167 ? 20.135 5.313 -41.547 1.00 94.75 167 LEU A O 1
ATOM 1322 N N . ALA A 1 168 ? 18.630 3.720 -41.044 1.00 95.56 168 ALA A N 1
ATOM 1323 C CA . ALA A 1 168 ? 18.747 3.001 -42.309 1.00 95.56 168 ALA A CA 1
ATOM 1324 C C . ALA A 1 168 ? 18.238 3.837 -43.495 1.00 95.56 168 ALA A C 1
ATOM 1326 O O . ALA A 1 168 ? 18.924 3.912 -44.509 1.00 95.56 168 ALA A O 1
ATOM 1327 N N . SER A 1 169 ? 17.104 4.537 -43.356 1.00 95.38 169 SER A N 1
ATOM 1328 C CA . SER A 1 169 ? 16.599 5.422 -44.418 1.00 95.38 169 SER A CA 1
ATOM 1329 C C . SER A 1 169 ? 17.559 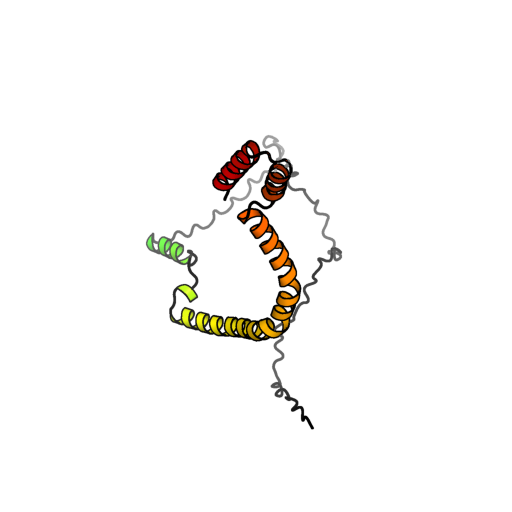6.582 -44.706 1.00 95.38 169 SER A C 1
ATOM 1331 O O . SER A 1 169 ? 17.755 6.943 -45.859 1.00 95.38 169 SER A O 1
ATOM 1333 N N . VAL A 1 170 ? 18.206 7.138 -43.669 1.00 95.62 170 VAL A N 1
ATOM 1334 C CA . VAL A 1 170 ? 19.254 8.164 -43.835 1.00 95.62 170 VAL A CA 1
ATOM 1335 C C . VAL A 1 170 ? 20.477 7.592 -44.549 1.00 95.62 170 VAL A C 1
ATOM 1337 O O . VAL A 1 170 ? 20.993 8.234 -45.456 1.00 95.62 170 VAL A O 1
ATOM 1340 N N . ALA A 1 171 ? 20.928 6.394 -44.170 1.00 96.81 171 ALA A N 1
ATOM 1341 C CA . ALA A 1 171 ? 22.066 5.736 -44.813 1.00 96.81 171 ALA A CA 1
ATOM 1342 C C . ALA A 1 171 ? 21.807 5.410 -46.296 1.00 96.81 171 ALA A C 1
ATOM 1344 O O . ALA A 1 171 ? 22.741 5.422 -47.089 1.00 96.81 171 ALA A O 1
ATOM 1345 N N . ASN A 1 172 ? 20.548 5.159 -46.660 1.00 96.12 172 ASN A N 1
ATOM 1346 C CA . ASN A 1 172 ? 20.109 4.925 -48.037 1.00 96.12 172 ASN A CA 1
ATOM 1347 C C . ASN A 1 172 ? 19.728 6.214 -48.788 1.00 96.12 172 ASN A C 1
ATOM 1349 O O . ASN A 1 172 ? 19.255 6.131 -49.918 1.00 96.12 172 ASN A O 1
ATOM 1353 N N . GLU A 1 173 ? 19.881 7.384 -48.160 1.00 95.88 173 GLU A N 1
ATOM 1354 C CA . GLU A 1 173 ? 19.504 8.695 -48.710 1.00 95.88 173 GLU A CA 1
ATOM 1355 C C . GLU A 1 173 ? 18.012 8.821 -49.109 1.00 95.88 173 GLU A C 1
ATOM 1357 O O . GLU A 1 173 ? 17.632 9.709 -49.876 1.00 95.88 173 GLU A O 1
ATOM 1362 N N . ASP A 1 174 ? 17.124 7.993 -48.539 1.00 95.69 174 ASP A N 1
ATOM 1363 C CA . ASP A 1 174 ? 15.679 8.063 -48.789 1.00 95.69 174 ASP A CA 1
ATOM 1364 C C . ASP A 1 174 ? 15.004 9.083 -47.856 1.00 95.69 174 ASP A C 1
ATOM 1366 O O . ASP A 1 174 ? 14.536 8.791 -46.744 1.00 95.69 174 ASP A O 1
ATOM 1370 N N . ALA A 1 175 ? 14.936 10.324 -48.338 1.00 94.50 175 ALA A N 1
ATOM 1371 C CA . ALA A 1 175 ? 14.279 11.421 -47.636 1.00 94.50 175 ALA A CA 1
ATOM 1372 C C . ALA A 1 175 ? 12.758 11.215 -47.485 1.00 94.50 175 ALA A C 1
ATOM 1374 O O . ALA A 1 175 ? 12.165 11.669 -46.499 1.00 94.50 175 ALA A O 1
ATOM 1375 N N . ALA A 1 176 ? 12.107 10.539 -48.437 1.00 95.38 176 ALA A N 1
ATOM 1376 C CA . ALA A 1 176 ? 10.661 10.342 -48.415 1.00 95.38 176 ALA A CA 1
ATOM 1377 C C . ALA A 1 176 ? 10.257 9.325 -47.338 1.00 95.38 176 ALA A C 1
ATOM 1379 O O . ALA A 1 176 ? 9.288 9.553 -46.604 1.00 95.38 176 ALA A O 1
ATOM 1380 N N . GLU A 1 177 ? 11.009 8.233 -47.211 1.00 94.75 177 GLU A N 1
ATOM 1381 C CA . GLU A 1 177 ? 10.836 7.238 -46.153 1.00 94.75 177 GLU A CA 1
ATOM 1382 C C . GLU A 1 177 ? 11.136 7.833 -44.771 1.00 94.75 177 GLU A C 1
ATOM 1384 O O . GLU A 1 177 ? 10.325 7.691 -43.848 1.00 94.75 177 GLU A O 1
ATOM 1389 N N . TYR A 1 178 ? 12.217 8.610 -44.642 1.00 94.19 178 TYR A N 1
ATOM 1390 C CA . TYR A 1 178 ? 12.551 9.291 -43.389 1.00 94.19 178 TYR A CA 1
ATOM 1391 C C . TYR A 1 178 ? 11.413 10.201 -42.890 1.00 94.19 178 TYR A C 1
ATOM 1393 O O . TYR A 1 178 ? 11.031 10.142 -41.717 1.00 94.19 178 TYR A O 1
ATOM 1401 N N . LEU A 1 179 ? 10.819 11.017 -43.772 1.00 95.69 179 LEU A N 1
ATOM 1402 C CA . LEU A 1 179 ? 9.712 11.913 -43.408 1.00 95.69 179 LEU A CA 1
ATOM 1403 C C . LEU A 1 179 ? 8.445 11.153 -42.982 1.00 95.69 179 LEU A C 1
ATOM 1405 O O . LEU A 1 179 ? 7.710 11.629 -42.113 1.00 95.69 179 LEU A O 1
ATOM 1409 N N . LYS A 1 180 ? 8.176 9.973 -43.560 1.00 94.50 180 LYS A N 1
ATOM 1410 C CA . LYS A 1 180 ? 7.062 9.106 -43.133 1.00 94.50 180 LYS A CA 1
ATOM 1411 C C . LYS A 1 180 ? 7.294 8.561 -41.723 1.00 94.50 180 LYS A C 1
ATOM 1413 O O . LYS A 1 180 ? 6.424 8.732 -40.871 1.00 94.50 180 LYS A O 1
ATOM 1418 N N . LEU A 1 181 ? 8.470 7.990 -41.463 1.00 93.25 181 LEU A N 1
ATOM 1419 C CA . LEU A 1 181 ? 8.835 7.452 -40.146 1.00 93.25 181 LEU A CA 1
ATOM 1420 C C . LEU A 1 181 ? 8.878 8.546 -39.065 1.00 93.25 181 LEU A C 1
ATOM 1422 O O . LEU A 1 181 ? 8.481 8.317 -37.925 1.00 93.25 181 LEU A O 1
ATOM 1426 N N . SER A 1 182 ? 9.315 9.757 -39.422 1.00 92.00 182 SER A N 1
ATOM 1427 C CA . SER A 1 182 ? 9.334 10.911 -38.513 1.00 92.00 182 SER A CA 1
ATOM 1428 C C . SER A 1 182 ? 7.927 11.343 -38.078 1.00 92.00 182 SER A C 1
ATOM 1430 O O . SER A 1 182 ? 7.698 11.568 -36.889 1.00 92.00 182 SER A O 1
ATOM 1432 N N . ARG A 1 183 ? 6.959 11.388 -39.008 1.00 93.12 183 ARG A N 1
ATOM 1433 C CA . ARG A 1 183 ? 5.547 11.661 -38.677 1.00 93.12 183 ARG A CA 1
ATOM 1434 C C . ARG A 1 183 ? 4.965 10.594 -37.755 1.00 93.12 183 ARG A C 1
ATOM 1436 O O . ARG A 1 183 ? 4.430 10.936 -36.712 1.00 93.12 183 ARG A O 1
ATOM 1443 N N . GLN A 1 184 ? 5.178 9.319 -38.081 1.00 91.69 184 GLN A N 1
ATOM 1444 C CA . GLN A 1 184 ? 4.694 8.209 -37.259 1.00 91.69 184 GLN A CA 1
ATOM 1445 C C . GLN A 1 184 ? 5.233 8.250 -35.820 1.00 91.69 184 GLN A C 1
ATOM 1447 O O . GLN A 1 184 ? 4.516 7.887 -34.892 1.00 91.69 184 GLN A O 1
ATOM 1452 N N . ARG A 1 185 ? 6.478 8.703 -35.613 1.00 88.94 185 ARG A N 1
ATOM 1453 C CA . ARG A 1 185 ? 7.026 8.925 -34.267 1.00 88.94 185 ARG A CA 1
ATOM 1454 C C . ARG A 1 185 ? 6.266 10.022 -33.524 1.00 88.94 185 ARG A C 1
ATOM 1456 O O . ARG A 1 185 ? 5.943 9.831 -32.362 1.00 88.94 185 ARG A O 1
ATOM 1463 N N . ASN A 1 186 ? 6.004 11.155 -34.175 1.00 89.12 186 ASN A N 1
ATOM 1464 C CA . ASN A 1 186 ? 5.292 12.274 -33.550 1.00 89.12 186 ASN A CA 1
ATOM 1465 C C . ASN A 1 186 ? 3.841 11.921 -33.174 1.00 89.12 186 ASN A C 1
ATOM 1467 O O . ASN A 1 186 ? 3.281 12.560 -32.297 1.00 89.12 186 ASN A O 1
ATOM 1471 N N . ASP A 1 187 ? 3.247 10.909 -33.812 1.00 87.81 187 ASP A N 1
ATOM 1472 C CA . ASP A 1 187 ? 1.921 10.402 -33.434 1.00 87.81 187 ASP A CA 1
ATOM 1473 C C . ASP A 1 187 ? 1.970 9.442 -32.225 1.00 87.81 187 ASP A C 1
ATOM 1475 O O . ASP A 1 187 ? 0.941 9.160 -31.612 1.00 87.81 187 ASP A O 1
ATOM 1479 N N . ARG A 1 188 ? 3.151 8.895 -31.898 1.00 82.19 188 ARG A N 1
ATOM 1480 C CA . ARG A 1 188 ? 3.360 7.903 -30.825 1.00 82.19 188 ARG A CA 1
ATOM 1481 C C . ARG A 1 188 ? 3.993 8.485 -29.557 1.00 82.19 188 ARG A C 1
ATOM 1483 O O . ARG A 1 188 ? 3.772 7.921 -28.488 1.00 82.19 188 ARG A O 1
ATOM 1490 N N . VAL A 1 189 ? 4.815 9.527 -29.701 1.00 79.31 189 VAL A N 1
ATOM 1491 C CA . VAL A 1 189 ? 5.580 10.210 -28.639 1.00 79.31 189 VAL A CA 1
ATOM 1492 C C . VAL A 1 189 ? 4.924 11.540 -28.319 1.00 79.31 189 VAL A C 1
ATOM 1494 O O . VAL A 1 189 ? 4.664 11.779 -27.121 1.00 79.31 189 VAL A O 1
#

Secondary structure (DSSP, 8-state):
-------PPPPPPS-------------SS------------------TT-----PPPTT-TT-TT---PPPPPPP-----SSHHHHHHHHHHTSPPSS-HHHH-HHHHHHHHHHHHHHHHHHHHHHHHHIIIIIHHHHHHHHHHHHHHHHHHHHHHHTTTHHHHHHHHHHHTT-HHHHHHHHHHHHHH-